Protein AF-A0A7Y5BAD0-F1 (afdb_monomer_lite)

Radius of gyration: 28.98 Å; chains: 1; bounding box: 99×46×85 Å

pLDDT: mean 79.11, std 13.75, range [42.59, 97.44]

Structure (mmCIF, N/CA/C/O backbone):
data_AF-A0A7Y5BAD0-F1
#
_entry.id   AF-A0A7Y5BAD0-F1
#
loop_
_atom_site.group_PDB
_atom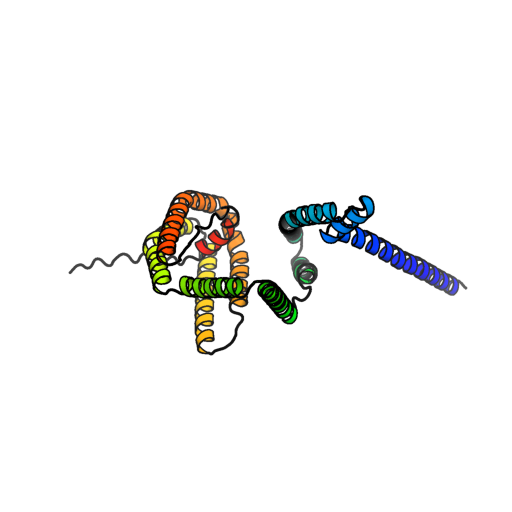_site.id
_atom_site.type_symbol
_atom_site.label_atom_id
_atom_site.label_alt_id
_atom_site.label_comp_id
_atom_site.label_asym_id
_atom_site.label_entity_id
_atom_site.label_seq_id
_atom_site.pdbx_PDB_ins_code
_atom_site.Cartn_x
_atom_site.Cartn_y
_atom_site.Cartn_z
_atom_site.occupancy
_atom_site.B_iso_or_equiv
_atom_site.auth_seq_id
_atom_site.auth_comp_id
_atom_site.auth_asym_id
_atom_site.auth_atom_id
_atom_site.pdbx_PDB_model_num
ATOM 1 N N . MET A 1 1 ? 48.191 16.031 52.000 1.00 58.09 1 MET A N 1
ATOM 2 C CA . MET A 1 1 ? 48.709 15.070 50.994 1.00 58.09 1 MET A CA 1
ATOM 3 C C . MET A 1 1 ? 47.655 14.174 50.324 1.00 58.09 1 MET A C 1
ATOM 5 O O . MET A 1 1 ? 47.926 13.730 49.223 1.00 58.09 1 MET A O 1
ATOM 9 N N . LYS A 1 2 ? 46.463 13.915 50.893 1.00 62.66 2 LYS A N 1
ATOM 10 C CA . LYS A 1 2 ? 45.509 12.925 50.332 1.00 62.66 2 LYS A CA 1
ATOM 11 C C . LYS A 1 2 ? 44.706 13.377 49.092 1.00 62.66 2 LYS A C 1
ATOM 13 O O . LYS A 1 2 ? 44.309 12.533 48.297 1.00 62.66 2 LYS A O 1
ATOM 18 N N . LEU A 1 3 ? 44.491 14.683 48.899 1.00 71.31 3 LEU A N 1
ATOM 19 C CA . LEU A 1 3 ? 43.677 15.205 47.787 1.00 71.31 3 LEU A CA 1
ATOM 20 C C . LEU A 1 3 ? 44.391 15.102 46.426 1.00 71.31 3 LEU A C 1
ATOM 22 O O . LEU A 1 3 ? 43.784 14.705 45.436 1.00 71.31 3 LEU A O 1
ATOM 26 N N . ASN A 1 4 ? 45.699 15.377 46.389 1.00 76.81 4 ASN A N 1
ATOM 27 C CA . ASN A 1 4 ? 46.478 15.357 45.146 1.00 76.81 4 ASN A CA 1
ATOM 28 C C . ASN A 1 4 ? 46.615 13.936 44.576 1.00 76.81 4 ASN A C 1
ATOM 30 O O . ASN A 1 4 ? 46.548 13.750 43.364 1.00 76.81 4 ASN A O 1
ATOM 34 N N . THR A 1 5 ? 46.730 12.922 45.438 1.00 82.81 5 THR A N 1
ATOM 35 C CA . THR A 1 5 ? 46.804 11.515 45.015 1.00 82.81 5 THR A CA 1
ATOM 36 C C . THR A 1 5 ? 45.476 11.020 44.439 1.00 82.81 5 THR A C 1
ATOM 38 O O . THR A 1 5 ? 45.468 10.274 43.464 1.00 82.81 5 THR A O 1
ATOM 41 N N . PHE A 1 6 ? 44.345 11.473 44.990 1.00 82.69 6 PHE A N 1
ATOM 42 C CA . PHE A 1 6 ? 43.014 11.125 44.485 1.00 82.69 6 PHE A CA 1
ATOM 43 C C . PHE A 1 6 ? 42.731 11.752 43.110 1.00 82.69 6 PHE A C 1
ATOM 45 O O . PHE A 1 6 ? 42.224 11.073 42.217 1.00 82.69 6 PHE A O 1
ATOM 52 N N . ILE A 1 7 ? 43.127 13.015 42.903 1.00 85.06 7 ILE A N 1
ATOM 53 C CA . ILE A 1 7 ? 43.005 13.693 41.601 1.00 85.06 7 ILE A CA 1
ATOM 54 C C . ILE A 1 7 ? 43.861 12.990 40.542 1.00 85.06 7 ILE A C 1
ATOM 56 O O . ILE A 1 7 ? 43.380 12.749 39.436 1.00 85.06 7 ILE A O 1
ATOM 60 N N . LEU A 1 8 ? 45.095 12.603 40.883 1.00 85.75 8 LEU A N 1
ATOM 61 C CA . LEU A 1 8 ? 45.968 11.857 39.974 1.00 85.75 8 LEU A CA 1
ATOM 62 C C . LEU A 1 8 ? 45.350 10.504 39.579 1.00 85.75 8 LEU A C 1
ATOM 64 O O . LEU A 1 8 ? 45.371 10.135 38.406 1.00 85.75 8 LEU A O 1
ATOM 68 N N . PHE A 1 9 ? 44.743 9.794 40.535 1.00 84.50 9 PHE A N 1
ATOM 69 C CA . PHE A 1 9 ? 44.077 8.517 40.276 1.00 84.50 9 PHE A CA 1
ATOM 70 C C . PHE A 1 9 ? 42.858 8.677 39.355 1.00 84.50 9 PHE A C 1
ATOM 72 O O . PHE A 1 9 ? 42.701 7.909 38.408 1.00 84.50 9 PHE A O 1
ATOM 79 N N . LEU A 1 10 ? 42.035 9.711 39.566 1.00 82.19 10 LEU A N 1
ATOM 80 C CA . LEU A 1 10 ? 40.914 10.039 38.678 1.00 82.19 10 LEU A CA 1
ATOM 81 C C . LEU A 1 10 ? 41.372 10.416 37.265 1.00 82.19 10 LEU A C 1
ATOM 83 O O . LEU A 1 10 ? 40.715 10.041 36.295 1.00 82.19 10 LEU A O 1
ATOM 87 N N . LEU A 1 11 ? 42.503 11.111 37.134 1.00 84.44 11 LEU A N 1
ATOM 88 C CA . LEU A 1 11 ? 43.080 11.470 35.838 1.00 84.44 11 LEU A CA 1
ATOM 89 C C . LEU A 1 11 ? 43.556 10.231 35.070 1.00 84.44 11 LEU A C 1
ATOM 91 O O . LEU A 1 11 ? 43.217 10.067 33.899 1.00 84.44 11 LEU A O 1
ATOM 95 N N . ILE A 1 12 ? 44.278 9.326 35.735 1.00 82.94 12 ILE A N 1
ATOM 96 C CA . ILE A 1 12 ? 44.744 8.067 35.135 1.00 82.94 12 ILE A CA 1
ATOM 97 C C . ILE A 1 12 ? 43.552 7.177 34.762 1.00 82.94 12 ILE A C 1
ATOM 99 O O . ILE A 1 12 ? 43.514 6.628 33.659 1.00 82.94 12 ILE A O 1
ATOM 103 N N . PHE A 1 13 ? 42.548 7.075 35.636 1.00 81.81 13 PHE A N 1
ATOM 104 C CA . PHE A 1 13 ? 41.348 6.281 35.376 1.00 81.81 13 PHE A CA 1
ATOM 105 C C . PHE A 1 13 ? 40.513 6.865 34.227 1.00 81.81 13 PHE A C 1
ATOM 107 O O . PHE A 1 13 ? 40.091 6.130 33.336 1.00 81.81 13 PHE A O 1
ATOM 114 N N . GLY A 1 14 ? 40.335 8.188 34.190 1.00 78.94 14 GLY A N 1
ATOM 115 C CA . GLY A 1 14 ? 39.634 8.887 33.112 1.00 78.94 14 GLY A CA 1
ATOM 116 C C . GLY A 1 14 ? 40.336 8.749 31.759 1.00 78.94 14 GLY A C 1
ATOM 117 O O . GLY A 1 14 ? 39.678 8.483 30.752 1.00 78.94 14 GLY A O 1
ATOM 118 N N . LEU A 1 15 ? 41.669 8.852 31.729 1.00 81.50 15 LEU A N 1
ATOM 119 C CA . LEU A 1 15 ? 42.460 8.678 30.507 1.00 81.50 15 LEU A CA 1
ATOM 120 C C . LEU A 1 15 ? 42.471 7.219 30.028 1.00 81.50 15 LEU A C 1
ATOM 122 O O . LEU A 1 15 ? 42.262 6.970 28.840 1.00 81.50 15 LEU A O 1
ATOM 126 N N . GLY A 1 16 ? 42.643 6.254 30.936 1.00 73.81 16 GLY A N 1
ATOM 127 C CA . GLY A 1 16 ? 42.625 4.826 30.607 1.00 73.81 16 GLY A CA 1
ATOM 128 C C . GLY A 1 16 ? 41.256 4.349 30.116 1.00 73.81 16 GLY A C 1
ATOM 129 O O . GLY A 1 16 ? 41.157 3.698 29.073 1.00 73.81 16 GLY A O 1
ATOM 130 N N . PHE A 1 17 ? 40.182 4.730 30.813 1.00 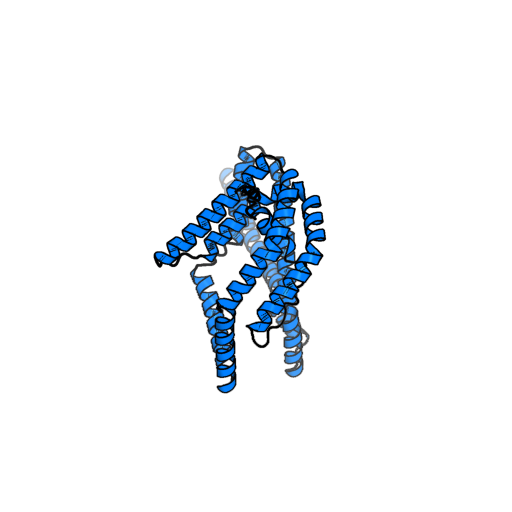78.88 17 PHE A N 1
ATOM 131 C CA . PHE A 1 17 ? 38.815 4.371 30.434 1.00 78.88 17 PHE A CA 1
ATOM 132 C C . PHE A 1 17 ? 38.374 5.082 29.148 1.00 78.88 17 PHE A C 1
ATOM 134 O O . PHE A 1 17 ? 37.816 4.449 28.248 1.00 78.88 17 PHE A O 1
ATOM 141 N N . GLY A 1 18 ? 38.681 6.377 29.013 1.00 69.25 18 GLY A N 1
ATOM 142 C CA . GLY A 1 18 ? 38.375 7.159 27.814 1.00 69.25 18 GLY A CA 1
ATOM 143 C C . GLY A 1 18 ? 39.073 6.616 26.566 1.00 69.25 18 GLY A C 1
ATOM 144 O O . GLY A 1 18 ? 38.429 6.418 25.532 1.00 69.25 18 GLY A O 1
ATOM 145 N N . ALA A 1 19 ? 40.365 6.288 26.664 1.00 73.31 19 ALA A N 1
ATOM 146 C CA . ALA A 1 19 ? 41.101 5.665 25.568 1.00 73.31 19 ALA A CA 1
ATOM 147 C C . ALA A 1 19 ? 40.532 4.277 25.224 1.00 73.31 19 ALA A C 1
ATOM 149 O O . ALA A 1 19 ? 40.244 4.002 24.055 1.00 73.31 19 ALA A O 1
ATOM 150 N N . GLY A 1 20 ? 40.279 3.429 26.227 1.00 69.19 20 GLY A N 1
ATOM 151 C CA . GLY A 1 20 ? 39.677 2.106 26.034 1.00 69.19 20 GLY A CA 1
ATOM 152 C C . GLY A 1 20 ? 38.315 2.157 25.331 1.00 69.19 20 GLY A C 1
ATOM 153 O O . GLY A 1 20 ? 38.054 1.368 24.417 1.00 69.19 20 GLY A O 1
ATOM 154 N N . PHE A 1 21 ? 37.465 3.128 25.675 1.00 74.56 21 PHE A N 1
ATOM 155 C CA . PHE A 1 21 ? 36.152 3.316 25.052 1.00 74.56 21 PHE A CA 1
ATOM 156 C C . PHE A 1 21 ? 36.252 3.769 23.585 1.00 74.56 21 PHE A C 1
ATOM 158 O O . PHE A 1 21 ? 35.543 3.258 22.716 1.00 74.56 21 PHE A O 1
ATOM 165 N N . ILE A 1 22 ? 37.181 4.676 23.265 1.00 71.44 22 ILE A N 1
ATOM 166 C CA . ILE A 1 22 ? 37.381 5.151 21.886 1.00 71.44 22 ILE A CA 1
ATOM 167 C C . ILE A 1 22 ? 37.928 4.030 20.990 1.00 71.44 22 ILE A C 1
ATOM 169 O O . ILE A 1 22 ? 37.449 3.842 19.864 1.00 71.44 22 ILE A O 1
ATOM 173 N N . PHE A 1 23 ? 38.905 3.257 21.472 1.00 72.88 23 PHE A N 1
ATOM 174 C CA . PHE A 1 23 ? 39.490 2.156 20.701 1.00 72.88 23 PHE A CA 1
ATOM 175 C C . PHE A 1 23 ? 38.509 0.991 20.513 1.00 72.88 23 PHE A C 1
ATOM 177 O O . PHE A 1 23 ? 38.343 0.509 19.386 1.00 72.88 23 PHE A O 1
ATOM 184 N N . SER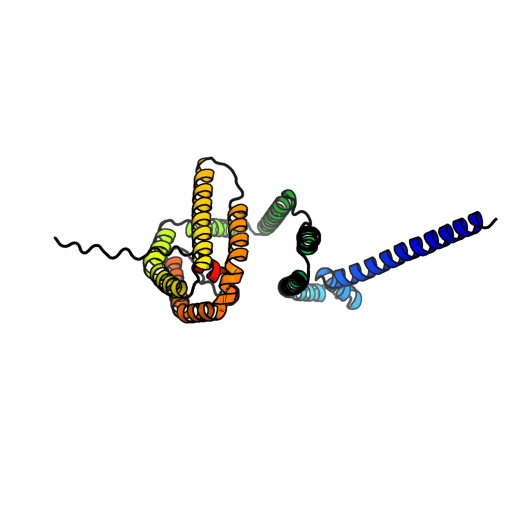 A 1 24 ? 37.794 0.585 21.567 1.00 74.31 24 SER A N 1
ATOM 185 C CA . SER A 1 24 ? 36.762 -0.459 21.478 1.00 74.31 24 SER A CA 1
ATOM 186 C C . SER A 1 24 ? 35.588 -0.038 20.587 1.00 74.31 24 SER A C 1
ATOM 188 O O . SER A 1 24 ? 35.139 -0.825 19.747 1.00 74.31 24 SER A O 1
ATOM 190 N N . GLY A 1 25 ? 35.152 1.223 20.667 1.00 73.56 25 GLY A N 1
ATOM 191 C CA . GLY A 1 25 ? 34.123 1.784 19.793 1.00 73.56 25 GLY A CA 1
ATOM 192 C C . GLY A 1 25 ? 34.533 1.769 18.318 1.00 73.56 25 GLY A C 1
ATOM 193 O O . GLY A 1 25 ? 33.757 1.348 17.456 1.00 73.56 25 GLY A O 1
ATOM 194 N N . ARG A 1 26 ? 35.780 2.146 18.002 1.00 77.94 26 ARG A N 1
ATOM 195 C CA . ARG A 1 26 ? 36.314 2.095 16.628 1.00 77.94 26 ARG A CA 1
ATOM 196 C C . ARG A 1 26 ? 36.407 0.670 16.083 1.00 77.94 26 ARG A C 1
ATOM 198 O O . ARG A 1 26 ? 36.015 0.444 14.938 1.00 77.94 26 ARG A O 1
ATOM 205 N N . LEU A 1 27 ? 36.884 -0.288 16.878 1.00 78.00 27 LEU A N 1
ATOM 206 C CA . LEU A 1 27 ? 36.955 -1.702 16.483 1.00 78.00 27 LEU A CA 1
ATOM 207 C C . LEU A 1 27 ? 35.564 -2.291 16.230 1.00 78.00 27 LEU A C 1
ATOM 209 O O . LEU A 1 27 ? 35.346 -2.958 15.217 1.00 78.00 27 LEU A O 1
ATOM 213 N N . THR A 1 28 ? 34.608 -1.987 17.106 1.00 76.50 28 THR A N 1
ATOM 214 C CA . THR A 1 28 ? 33.219 -2.444 16.981 1.00 76.50 28 THR A CA 1
ATOM 215 C C . THR A 1 28 ? 32.557 -1.854 15.738 1.00 76.50 28 THR A C 1
ATOM 217 O O . THR A 1 28 ? 31.957 -2.584 14.952 1.00 76.50 28 THR A O 1
ATOM 220 N N . ASN A 1 29 ? 32.749 -0.557 15.482 1.00 75.94 29 ASN A N 1
ATOM 221 C CA . ASN A 1 29 ? 32.242 0.093 14.274 1.00 75.94 29 ASN A CA 1
ATOM 222 C C . ASN A 1 29 ? 32.841 -0.499 12.995 1.00 75.94 29 ASN A C 1
ATOM 224 O O . ASN A 1 29 ? 32.099 -0.714 12.039 1.00 75.94 29 ASN A O 1
ATOM 228 N N . LYS A 1 30 ? 34.145 -0.809 12.975 1.00 80.38 30 LYS A N 1
ATOM 229 C CA . LYS A 1 30 ? 34.779 -1.476 11.826 1.00 80.38 30 LYS A CA 1
ATOM 230 C C . LYS A 1 30 ? 34.181 -2.862 11.581 1.00 80.38 30 LYS A C 1
ATOM 232 O O . LYS A 1 30 ? 33.755 -3.128 10.462 1.00 80.38 30 LYS A O 1
ATOM 237 N N . LYS A 1 31 ? 34.060 -3.699 12.621 1.00 80.19 31 LYS A N 1
ATOM 238 C CA . LYS A 1 31 ? 33.448 -5.037 12.511 1.00 80.19 31 LYS A CA 1
ATOM 239 C C . LYS A 1 31 ? 31.997 -4.962 12.027 1.00 80.19 31 LYS A C 1
ATOM 241 O O . LYS A 1 31 ? 31.608 -5.693 11.123 1.00 80.19 31 LYS A O 1
ATOM 246 N N . ILE A 1 32 ? 31.199 -4.041 12.571 1.00 73.75 32 ILE A N 1
ATOM 247 C CA . ILE A 1 32 ? 29.802 -3.847 12.152 1.00 73.75 32 ILE A CA 1
ATOM 248 C C . ILE A 1 32 ? 29.721 -3.336 10.711 1.00 73.75 32 ILE A C 1
ATOM 250 O O . ILE A 1 32 ? 28.866 -3.792 9.953 1.00 73.75 32 ILE A O 1
ATOM 254 N N . ALA A 1 33 ? 30.573 -2.387 10.320 1.00 80.00 33 ALA A N 1
ATOM 255 C CA . ALA A 1 33 ? 30.606 -1.867 8.956 1.00 80.00 33 ALA A CA 1
ATOM 256 C C . ALA A 1 33 ? 30.991 -2.959 7.953 1.00 80.00 33 ALA A C 1
ATOM 258 O O . ALA A 1 33 ? 30.394 -3.041 6.883 1.00 80.00 33 ALA A O 1
ATOM 259 N N . GLU A 1 34 ? 31.930 -3.827 8.322 1.00 82.88 34 GLU A N 1
ATOM 260 C CA . GLU A 1 34 ? 32.336 -4.968 7.512 1.00 82.88 34 GLU A CA 1
ATOM 261 C C . GLU A 1 34 ? 31.196 -5.979 7.350 1.00 82.88 34 GLU A C 1
ATOM 263 O O . GLU A 1 34 ? 30.840 -6.313 6.222 1.00 82.88 34 GLU A O 1
ATOM 268 N N . VAL A 1 35 ? 30.541 -6.382 8.444 1.00 78.69 35 VAL A N 1
ATOM 269 C CA . VAL A 1 35 ? 29.366 -7.270 8.391 1.00 78.69 35 VAL A CA 1
ATOM 270 C C . VAL A 1 35 ? 28.246 -6.653 7.549 1.00 78.69 35 VAL A C 1
ATOM 272 O O . VAL A 1 35 ? 27.674 -7.322 6.690 1.00 78.69 35 VAL A O 1
ATOM 275 N N . LYS A 1 36 ? 27.962 -5.355 7.726 1.00 78.69 36 LYS A N 1
ATOM 276 C CA . LYS A 1 36 ? 26.968 -4.639 6.912 1.00 78.69 36 LYS A CA 1
ATOM 277 C C . LYS A 1 36 ? 27.345 -4.615 5.438 1.00 78.69 36 LYS A C 1
ATOM 279 O O . LYS A 1 36 ? 26.467 -4.785 4.602 1.00 78.69 36 LYS A O 1
ATOM 284 N N . ARG A 1 37 ? 28.626 -4.414 5.112 1.00 83.31 37 ARG A N 1
ATOM 285 C CA . ARG A 1 37 ? 29.110 -4.436 3.728 1.00 83.31 37 ARG A CA 1
ATOM 286 C C . ARG A 1 37 ? 28.865 -5.809 3.107 1.00 83.31 37 ARG A C 1
A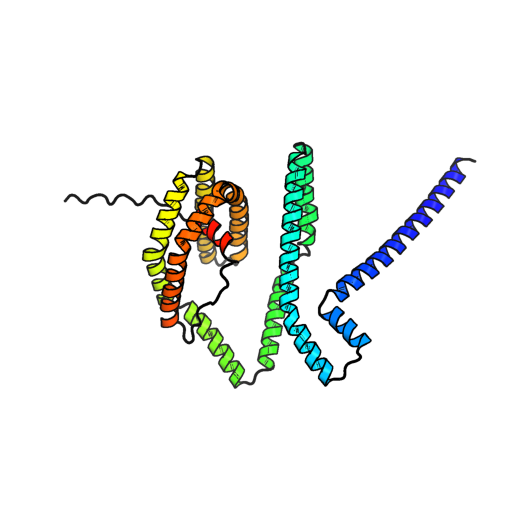TOM 288 O O . ARG A 1 37 ? 28.263 -5.852 2.039 1.00 83.31 37 ARG A O 1
ATOM 295 N N . ARG A 1 38 ? 29.228 -6.903 3.787 1.00 82.44 38 ARG A N 1
ATOM 296 C CA . ARG A 1 38 ? 29.018 -8.287 3.308 1.00 82.44 38 ARG A CA 1
ATOM 297 C C . ARG A 1 38 ? 27.543 -8.631 3.075 1.00 82.44 38 ARG A C 1
ATOM 299 O O . ARG A 1 38 ? 27.221 -9.392 2.175 1.00 82.44 38 ARG A O 1
ATOM 306 N N . GLN A 1 39 ? 26.636 -8.014 3.832 1.00 77.88 39 GLN A N 1
ATOM 307 C CA . GLN A 1 39 ? 25.186 -8.165 3.646 1.00 77.88 39 GLN A CA 1
ATOM 308 C C . GLN A 1 39 ? 24.622 -7.391 2.441 1.00 77.88 39 GLN A C 1
ATOM 310 O O . GLN A 1 39 ? 23.447 -7.549 2.105 1.00 77.88 39 GLN A O 1
ATOM 315 N N . THR A 1 40 ? 25.417 -6.541 1.783 1.00 83.56 40 THR A N 1
ATOM 316 C CA . THR A 1 40 ? 25.006 -5.880 0.536 1.00 83.56 40 THR A CA 1
ATOM 317 C C . THR A 1 40 ? 25.391 -6.720 -0.683 1.00 83.56 40 THR A C 1
ATOM 319 O O . THR A 1 40 ? 26.441 -7.361 -0.660 1.00 83.56 40 THR A O 1
ATOM 322 N N . PRO A 1 41 ? 24.629 -6.658 -1.793 1.00 82.94 41 PRO A N 1
ATOM 323 C CA . PRO A 1 41 ? 24.992 -7.357 -3.028 1.00 82.94 41 PRO A CA 1
ATOM 324 C C . PRO A 1 41 ? 26.398 -7.010 -3.535 1.00 82.94 41 PRO A C 1
ATOM 326 O O . PRO A 1 41 ? 27.108 -7.879 -4.027 1.00 82.94 41 PRO A O 1
ATOM 329 N N . ALA A 1 42 ? 26.820 -5.750 -3.373 1.00 85.50 42 ALA A N 1
ATOM 330 C CA . ALA A 1 42 ? 28.154 -5.300 -3.757 1.00 85.50 42 ALA A CA 1
ATOM 331 C C . ALA A 1 42 ? 29.249 -5.897 -2.861 1.00 85.50 42 ALA A C 1
ATOM 333 O O . ALA A 1 42 ? 30.243 -6.395 -3.369 1.00 85.50 42 ALA A O 1
ATOM 334 N N . GLY A 1 43 ? 29.064 -5.904 -1.537 1.00 86.62 43 GLY A N 1
ATOM 335 C CA . GLY A 1 43 ? 30.059 -6.498 -0.642 1.00 86.62 43 GLY A CA 1
ATOM 336 C C . GLY A 1 43 ? 30.145 -8.017 -0.759 1.00 86.62 43 GLY A C 1
ATOM 337 O O . GLY A 1 43 ? 31.244 -8.553 -0.700 1.00 86.62 43 GLY A O 1
ATOM 338 N N . PHE A 1 44 ? 29.019 -8.694 -0.994 1.00 88.44 44 PHE A N 1
ATOM 339 C CA . PHE A 1 44 ? 29.001 -10.121 -1.314 1.00 88.44 44 PHE A CA 1
ATOM 340 C C . PHE A 1 44 ? 29.759 -10.419 -2.615 1.00 88.44 44 PHE A C 1
ATOM 342 O O . PHE A 1 44 ? 30.598 -11.316 -2.649 1.00 88.44 44 PHE A O 1
ATOM 349 N N . LYS A 1 45 ? 29.521 -9.621 -3.667 1.00 91.38 45 LYS A N 1
ATOM 350 C CA . LYS A 1 45 ? 30.262 -9.698 -4.934 1.00 91.38 45 LYS A CA 1
ATOM 351 C C . LYS A 1 45 ? 31.766 -9.525 -4.719 1.00 91.38 45 LYS A C 1
ATOM 353 O O . LYS A 1 45 ? 32.540 -10.357 -5.181 1.00 91.38 45 LYS A O 1
ATOM 358 N N . ASP A 1 46 ? 32.167 -8.468 -4.011 1.00 91.88 46 ASP A N 1
ATOM 359 C CA . ASP A 1 46 ? 33.574 -8.173 -3.720 1.00 91.88 46 ASP A CA 1
ATOM 360 C C . ASP A 1 46 ? 34.248 -9.337 -2.979 1.00 91.88 46 ASP A C 1
ATOM 362 O O . ASP A 1 46 ? 35.381 -9.705 -3.289 1.00 91.88 46 ASP A O 1
ATOM 366 N N . GLU A 1 47 ? 33.551 -9.923 -2.001 1.00 91.19 47 GLU A N 1
ATOM 367 C CA . GLU A 1 47 ? 34.054 -11.042 -1.205 1.00 91.19 47 GLU A CA 1
ATOM 368 C C . GLU A 1 47 ? 34.224 -12.293 -2.067 1.00 91.19 47 GLU A C 1
ATOM 370 O O . GLU A 1 47 ? 35.312 -12.864 -2.085 1.00 91.19 47 GLU A O 1
ATOM 375 N N . ILE A 1 48 ? 33.217 -12.661 -2.865 1.00 91.56 48 ILE A N 1
ATOM 376 C CA . ILE A 1 48 ? 33.330 -13.771 -3.819 1.00 91.56 48 ILE A CA 1
ATOM 377 C C . ILE A 1 48 ? 34.518 -13.540 -4.754 1.00 91.56 48 ILE A C 1
ATOM 379 O O . ILE A 1 48 ? 35.405 -14.387 -4.839 1.00 91.56 48 ILE A O 1
ATOM 383 N N . TYR A 1 49 ? 34.594 -12.379 -5.409 1.00 93.25 49 TYR A N 1
ATOM 384 C CA . TYR A 1 49 ? 35.633 -12.102 -6.405 1.00 93.25 49 TYR A CA 1
ATOM 385 C C . TYR A 1 49 ? 37.039 -12.155 -5.809 1.00 93.25 49 TYR A C 1
ATOM 387 O O . TYR A 1 49 ? 37.968 -12.617 -6.473 1.00 93.25 49 TYR A O 1
ATOM 395 N N . LYS A 1 50 ? 37.191 -11.749 -4.544 1.00 94.19 50 LYS A N 1
ATOM 396 C CA . LYS A 1 50 ? 38.453 -11.855 -3.810 1.00 94.19 50 LYS A CA 1
ATOM 397 C C . LYS A 1 50 ? 38.927 -13.306 -3.659 1.00 94.19 50 LYS A C 1
ATOM 399 O O . LYS A 1 50 ? 40.129 -13.546 -3.757 1.00 94.19 50 LYS A O 1
ATOM 404 N N . TYR A 1 51 ? 38.019 -14.250 -3.406 1.00 94.12 51 TYR A N 1
ATOM 405 C CA . TYR A 1 51 ? 38.371 -15.649 -3.142 1.00 94.12 51 TYR A CA 1
ATOM 406 C C . TYR A 1 51 ? 38.487 -16.489 -4.411 1.00 94.12 51 TYR A C 1
ATOM 408 O O . TYR A 1 51 ? 39.482 -17.187 -4.580 1.00 94.12 51 TYR A O 1
ATOM 416 N N . ILE A 1 52 ? 37.498 -16.413 -5.305 1.00 90.56 52 ILE A N 1
ATOM 417 C CA . ILE A 1 52 ? 37.449 -17.288 -6.487 1.00 90.56 52 ILE A CA 1
ATOM 418 C C . ILE A 1 52 ? 38.226 -16.740 -7.687 1.00 90.56 52 ILE A C 1
ATOM 420 O O . ILE A 1 52 ? 38.485 -17.497 -8.613 1.00 90.56 52 ILE A O 1
ATOM 424 N N . LYS A 1 53 ? 38.609 -15.451 -7.671 1.00 94.94 53 LYS A N 1
ATOM 425 C CA . LYS A 1 53 ? 39.368 -14.775 -8.742 1.00 94.94 53 LYS A CA 1
ATOM 426 C C . LYS A 1 53 ? 38.857 -15.140 -10.152 1.00 94.94 53 LYS A C 1
ATOM 428 O O . LYS A 1 53 ? 39.615 -15.684 -10.951 1.00 94.94 53 LYS A O 1
ATOM 433 N N . PRO A 1 54 ? 37.575 -14.865 -10.449 1.00 88.62 54 PRO A N 1
ATOM 434 C CA . PRO A 1 54 ? 36.932 -15.386 -11.645 1.00 88.62 54 PRO A CA 1
ATOM 435 C C . PRO A 1 54 ? 37.486 -14.718 -12.906 1.00 88.62 54 PRO A C 1
ATOM 437 O O . PRO A 1 54 ? 37.834 -13.532 -12.883 1.00 88.62 54 PRO A O 1
ATOM 440 N N . ASP A 1 55 ? 37.517 -15.456 -14.013 1.00 95.75 55 ASP A N 1
ATOM 441 C CA . ASP A 1 55 ? 37.781 -14.887 -15.338 1.00 95.75 55 ASP A CA 1
ATOM 442 C C . ASP A 1 55 ? 36.602 -14.020 -15.830 1.00 95.75 55 ASP A C 1
ATOM 444 O O . ASP A 1 55 ? 35.562 -13.895 -15.175 1.00 95.75 55 ASP A O 1
ATOM 448 N N . ASP A 1 56 ? 36.744 -13.370 -16.985 1.00 94.25 56 ASP A N 1
ATOM 449 C CA . ASP A 1 56 ? 35.739 -12.413 -17.458 1.00 94.25 56 ASP A CA 1
ATOM 450 C C . ASP A 1 56 ? 34.409 -13.057 -17.878 1.00 94.25 56 ASP A C 1
ATOM 452 O O . ASP A 1 56 ? 33.356 -12.419 -17.761 1.00 94.25 56 ASP A O 1
ATOM 456 N N . ALA A 1 57 ? 34.420 -14.317 -18.317 1.00 89.88 57 ALA A N 1
ATOM 457 C CA . ALA A 1 57 ? 33.195 -15.043 -18.637 1.00 89.88 57 ALA A CA 1
ATOM 458 C C . ALA A 1 57 ? 32.442 -15.413 -17.350 1.00 89.88 57 ALA A C 1
ATOM 460 O O . ALA A 1 57 ? 31.239 -15.158 -17.228 1.00 89.88 57 ALA A O 1
ATOM 461 N N . GLN A 1 58 ? 33.166 -15.918 -16.350 1.00 85.81 58 GLN A N 1
ATOM 462 C CA . GLN A 1 58 ? 32.634 -16.232 -15.026 1.00 85.81 58 GLN A CA 1
ATOM 463 C C . GLN A 1 58 ? 32.101 -14.985 -14.313 1.00 85.81 58 GLN A C 1
ATOM 465 O O . GLN A 1 58 ? 31.016 -15.038 -13.733 1.00 85.81 58 GLN A O 1
ATOM 470 N N . LYS A 1 59 ? 32.796 -13.839 -14.399 1.00 91.81 59 LYS A N 1
ATOM 471 C CA . LYS A 1 59 ? 32.307 -12.556 -13.857 1.00 91.81 59 LYS A CA 1
ATOM 472 C C . LYS A 1 59 ? 30.954 -12.171 -14.445 1.00 91.81 59 LYS A C 1
ATOM 474 O O . LYS A 1 59 ? 30.053 -11.816 -13.693 1.00 91.81 59 LYS A O 1
ATOM 479 N N . LYS A 1 60 ? 30.786 -12.255 -15.771 1.00 84.62 60 LYS A N 1
ATOM 480 C CA . LYS A 1 60 ? 29.507 -11.927 -16.428 1.00 84.62 60 LYS A CA 1
ATOM 481 C C . LYS A 1 60 ? 28.374 -12.825 -15.935 1.00 84.62 60 LYS A C 1
ATOM 483 O O . LYS A 1 60 ? 27.286 -12.329 -15.647 1.00 84.62 60 LYS A O 1
ATOM 488 N N . TYR A 1 61 ? 28.636 -14.125 -15.803 1.00 89.50 61 TYR A N 1
ATOM 489 C CA . TYR A 1 61 ? 27.653 -15.073 -15.286 1.00 89.50 61 TYR A CA 1
ATOM 490 C C . TYR A 1 61 ? 27.291 -14.786 -13.820 1.00 89.50 61 TYR A C 1
ATOM 492 O O . TYR A 1 61 ? 26.114 -14.640 -13.489 1.00 89.50 61 TYR A O 1
ATOM 500 N N . LEU A 1 62 ? 28.292 -14.627 -12.948 1.00 80.88 62 LEU A N 1
ATOM 501 C CA . LEU A 1 62 ? 28.094 -14.312 -11.530 1.00 80.88 62 LEU A CA 1
ATOM 502 C C . LEU A 1 62 ? 27.362 -12.984 -11.333 1.00 80.88 62 LEU A C 1
ATOM 504 O O . LEU A 1 62 ? 26.475 -12.901 -10.487 1.00 80.88 62 LEU A O 1
ATOM 508 N N . ASP A 1 63 ? 27.673 -11.967 -12.137 1.00 87.62 63 ASP A N 1
ATOM 509 C CA . ASP A 1 63 ? 26.985 -10.678 -12.096 1.00 87.62 63 ASP A CA 1
ATOM 510 C C . ASP A 1 63 ? 25.506 -10.797 -12.466 1.00 87.62 63 ASP A C 1
ATOM 512 O O . ASP A 1 63 ? 24.664 -10.180 -11.809 1.00 87.62 63 ASP A O 1
ATOM 516 N N . SER A 1 64 ? 25.175 -11.628 -13.458 1.00 84.88 64 SER A N 1
ATOM 517 C CA . SER A 1 64 ? 23.784 -11.929 -13.807 1.00 84.88 64 SER A CA 1
ATOM 518 C C . SER A 1 64 ? 23.057 -12.627 -12.656 1.00 84.88 64 SER A C 1
ATOM 520 O O . SER A 1 64 ? 21.968 -12.204 -12.269 1.00 84.88 64 SER A O 1
ATOM 522 N N . VAL A 1 65 ? 23.678 -13.648 -12.053 1.00 86.38 65 VAL A N 1
ATOM 523 C CA . VAL A 1 65 ? 23.097 -14.366 -10.907 1.00 86.38 65 VAL A CA 1
ATOM 524 C C . VAL A 1 65 ? 22.877 -13.410 -9.735 1.00 86.38 65 VAL A C 1
ATOM 526 O O . VAL A 1 65 ? 21.788 -13.367 -9.170 1.00 86.38 65 VAL A O 1
ATOM 529 N N . ILE A 1 66 ? 23.868 -12.591 -9.378 1.00 84.38 66 ILE A N 1
ATOM 530 C CA . ILE A 1 66 ? 23.742 -11.625 -8.278 1.00 84.38 66 ILE A CA 1
ATOM 531 C C . ILE A 1 66 ? 22.613 -10.628 -8.570 1.00 84.38 66 ILE A C 1
ATOM 533 O O . ILE A 1 66 ? 21.803 -10.359 -7.677 1.00 84.38 66 ILE A O 1
ATOM 537 N N . ALA A 1 67 ? 22.510 -10.122 -9.804 1.00 84.38 67 ALA A N 1
ATOM 538 C CA . ALA A 1 67 ? 21.468 -9.181 -10.209 1.00 84.38 67 ALA A CA 1
ATOM 539 C C . ALA A 1 67 ? 20.046 -9.733 -10.003 1.00 84.38 67 ALA A C 1
ATOM 541 O O . ALA A 1 67 ? 19.183 -9.005 -9.500 1.00 84.38 67 ALA A O 1
ATOM 542 N N . ASP A 1 68 ? 19.819 -11.019 -10.281 1.00 82.31 68 ASP A N 1
ATOM 543 C CA . ASP A 1 68 ? 18.523 -11.686 -10.082 1.00 82.31 68 ASP A CA 1
ATOM 544 C C . ASP A 1 68 ? 18.110 -11.788 -8.605 1.00 82.31 68 ASP A C 1
ATOM 546 O O . ASP A 1 68 ? 16.917 -11.819 -8.269 1.00 82.31 68 ASP A O 1
ATOM 550 N N . TYR A 1 69 ? 19.082 -11.816 -7.689 1.00 85.81 69 TYR A N 1
ATOM 551 C CA . TYR A 1 69 ? 18.830 -11.897 -6.249 1.00 85.81 69 TYR A CA 1
ATOM 552 C C . TYR A 1 69 ? 18.699 -10.533 -5.564 1.00 85.81 69 TYR A C 1
ATOM 554 O O . TYR A 1 69 ? 18.057 -10.458 -4.514 1.00 85.81 69 TYR A O 1
ATOM 562 N N . ILE A 1 70 ? 19.190 -9.439 -6.161 1.00 78.69 70 ILE A N 1
ATOM 563 C CA . ILE A 1 70 ? 19.010 -8.071 -5.635 1.00 78.69 70 ILE A CA 1
ATOM 564 C C . ILE A 1 70 ? 17.546 -7.767 -5.252 1.00 78.69 70 ILE A C 1
ATOM 566 O O . ILE A 1 70 ? 17.310 -7.341 -4.114 1.00 78.69 70 ILE A O 1
ATOM 570 N N . PRO A 1 71 ? 16.533 -7.973 -6.123 1.00 74.50 71 PRO A N 1
ATOM 571 C CA . PRO A 1 71 ? 15.146 -7.686 -5.759 1.00 74.50 71 PRO A CA 1
ATOM 572 C C . PRO A 1 71 ? 14.613 -8.609 -4.652 1.00 74.50 71 PRO A C 1
ATOM 574 O O . PRO A 1 71 ? 13.787 -8.169 -3.848 1.00 74.50 71 PRO A O 1
ATOM 577 N N . LYS A 1 72 ? 15.090 -9.860 -4.567 1.00 84.00 72 LYS A N 1
ATOM 578 C CA . LYS A 1 72 ? 14.695 -10.818 -3.519 1.00 84.00 72 LYS A CA 1
ATOM 579 C C . LYS A 1 72 ? 15.227 -10.384 -2.152 1.00 84.00 72 LYS A C 1
ATOM 581 O O . LYS A 1 72 ? 14.443 -10.285 -1.213 1.00 84.00 72 LYS A O 1
ATOM 586 N N . ILE A 1 73 ? 16.508 -10.018 -2.079 1.00 76.94 73 ILE A N 1
ATOM 587 C CA . ILE A 1 73 ? 17.157 -9.492 -0.866 1.00 76.94 73 ILE A CA 1
ATOM 588 C C . ILE A 1 73 ? 16.474 -8.201 -0.411 1.00 76.94 73 ILE A C 1
ATOM 590 O O . ILE A 1 73 ? 16.193 -8.020 0.772 1.00 76.94 73 ILE A O 1
ATOM 594 N N . LYS A 1 74 ? 16.155 -7.296 -1.348 1.00 76.25 74 LYS A N 1
ATOM 595 C CA . LYS A 1 74 ? 15.427 -6.066 -1.019 1.00 76.25 74 LYS A CA 1
ATOM 596 C C . LYS A 1 74 ? 14.073 -6.375 -0.375 1.00 76.25 74 LYS A C 1
ATOM 598 O O . LYS A 1 74 ? 13.754 -5.806 0.663 1.00 76.25 74 LYS A O 1
ATOM 603 N N . LYS A 1 75 ? 13.307 -7.296 -0.962 1.00 76.69 75 LYS A N 1
ATOM 604 C CA . LYS A 1 75 ? 12.004 -7.711 -0.435 1.00 76.69 75 LYS A CA 1
ATOM 605 C C . LYS A 1 75 ? 12.121 -8.389 0.933 1.00 76.69 75 LYS A C 1
ATOM 607 O O . LYS A 1 75 ? 11.300 -8.131 1.805 1.00 76.69 75 LYS A O 1
ATOM 612 N N . GLU A 1 76 ? 13.120 -9.242 1.131 1.00 78.44 76 GLU A N 1
ATOM 613 C CA . GLU A 1 76 ? 13.378 -9.873 2.429 1.00 78.44 76 GLU A CA 1
ATOM 614 C C . GLU A 1 76 ? 13.711 -8.827 3.502 1.00 78.44 76 GLU A C 1
ATOM 616 O O . GLU A 1 76 ? 13.177 -8.880 4.607 1.00 78.44 76 GLU A O 1
ATOM 621 N N . ASN A 1 77 ? 14.528 -7.828 3.161 1.00 76.06 77 ASN A N 1
ATOM 622 C CA . ASN A 1 77 ? 14.844 -6.721 4.058 1.00 76.06 77 ASN A CA 1
ATOM 623 C C . ASN A 1 77 ? 13.608 -5.882 4.407 1.00 76.06 77 ASN A C 1
ATOM 625 O O . ASN A 1 77 ? 13.451 -5.517 5.568 1.00 76.06 77 ASN A O 1
ATOM 629 N N . GLU A 1 78 ? 12.723 -5.607 3.443 1.00 76.00 78 GLU A N 1
ATOM 630 C CA . GLU A 1 78 ? 11.437 -4.936 3.696 1.00 76.00 78 GLU A CA 1
ATOM 631 C C . GLU A 1 78 ? 10.587 -5.736 4.700 1.00 76.00 78 GLU A C 1
ATOM 633 O O . GLU A 1 78 ? 10.143 -5.185 5.704 1.00 76.00 78 GLU A O 1
ATOM 638 N N . ILE A 1 79 ? 10.447 -7.053 4.497 1.00 74.75 79 ILE A N 1
ATOM 639 C CA . ILE A 1 79 ? 9.711 -7.944 5.414 1.00 74.75 79 ILE A CA 1
ATOM 640 C C . ILE A 1 79 ? 10.347 -7.940 6.808 1.00 74.75 79 ILE A C 1
ATOM 642 O O . ILE A 1 79 ? 9.655 -7.827 7.818 1.00 74.75 79 ILE A O 1
ATOM 646 N N . ARG A 1 80 ? 11.678 -8.033 6.881 1.00 75.94 80 ARG A N 1
ATOM 647 C CA . ARG A 1 80 ? 12.424 -8.019 8.144 1.00 75.94 80 ARG A CA 1
ATOM 648 C C . ARG A 1 80 ? 12.230 -6.701 8.895 1.00 75.94 80 ARG A C 1
ATOM 650 O O . ARG A 1 80 ? 12.073 -6.717 10.113 1.00 75.94 80 ARG A O 1
ATOM 657 N N . GLN A 1 81 ? 12.229 -5.572 8.187 1.00 74.75 81 GLN A N 1
ATOM 658 C CA . GLN A 1 81 ? 11.979 -4.253 8.769 1.00 74.75 81 GLN A CA 1
ATOM 659 C C . GLN A 1 81 ? 10.548 -4.122 9.294 1.00 74.75 81 GLN A C 1
ATOM 661 O O . GLN A 1 81 ? 10.367 -3.652 10.418 1.00 74.75 81 GLN A O 1
ATOM 666 N N . GLU A 1 82 ? 9.550 -4.565 8.524 1.00 71.50 82 GLU A N 1
ATOM 667 C CA . GLU A 1 82 ? 8.147 -4.588 8.953 1.00 71.50 82 GLU A CA 1
ATOM 668 C C . GLU A 1 82 ? 7.966 -5.461 10.200 1.00 71.50 82 GLU A C 1
ATOM 670 O O . GLU A 1 82 ? 7.413 -5.000 11.197 1.00 71.50 82 GLU A O 1
ATOM 675 N N . TYR A 1 83 ? 8.524 -6.673 10.202 1.00 76.38 83 TYR A N 1
ATOM 676 C CA . TYR A 1 83 ? 8.462 -7.578 11.349 1.00 76.38 83 TYR A CA 1
ATOM 677 C C . TYR A 1 83 ? 9.124 -6.984 12.601 1.00 76.38 83 TYR A C 1
ATOM 679 O O . TYR A 1 83 ? 8.532 -6.963 13.680 1.00 76.38 83 TYR A O 1
ATOM 687 N N . GLN A 1 84 ? 10.329 -6.418 12.467 1.00 76.50 84 GLN A N 1
ATOM 688 C CA . GLN A 1 84 ? 10.999 -5.739 13.580 1.00 76.50 84 GLN A CA 1
ATOM 689 C C . GLN A 1 84 ? 10.213 -4.524 14.082 1.00 76.50 84 GLN A C 1
ATOM 691 O O . GLN A 1 84 ? 10.236 -4.237 15.279 1.00 76.50 84 GLN A O 1
ATOM 696 N N . LYS A 1 85 ? 9.536 -3.794 13.189 1.00 81.00 85 LYS A N 1
ATOM 697 C CA . LYS A 1 85 ? 8.653 -2.691 13.573 1.00 81.00 85 LYS A CA 1
ATOM 698 C C . LYS A 1 85 ? 7.474 -3.206 14.396 1.00 81.00 85 LYS A C 1
ATOM 700 O O . LYS A 1 85 ? 7.259 -2.683 15.481 1.00 81.00 85 LYS A O 1
ATOM 705 N N . MET A 1 86 ? 6.791 -4.257 13.940 1.00 73.75 86 MET A N 1
ATOM 706 C CA . MET A 1 86 ? 5.674 -4.869 14.671 1.00 73.75 86 MET A CA 1
ATOM 707 C C . MET A 1 86 ? 6.089 -5.371 16.057 1.00 73.75 86 MET A C 1
ATOM 709 O O . MET A 1 86 ? 5.389 -5.112 17.035 1.00 73.75 86 MET A O 1
ATOM 713 N N . LEU A 1 87 ? 7.247 -6.034 16.163 1.00 74.31 87 LEU A N 1
ATOM 714 C CA . LEU A 1 87 ? 7.794 -6.465 17.453 1.00 74.31 87 LEU A CA 1
ATOM 715 C C . LEU A 1 87 ? 8.053 -5.277 18.380 1.00 74.31 87 LEU A C 1
ATOM 717 O O . LEU A 1 87 ? 7.654 -5.309 19.541 1.00 74.31 87 LEU A O 1
ATOM 721 N N . ARG A 1 88 ? 8.680 -4.206 17.873 1.00 83.06 88 ARG A N 1
ATOM 722 C CA . ARG A 1 88 ? 8.881 -2.983 18.660 1.00 83.06 88 ARG A CA 1
ATOM 723 C C . ARG A 1 88 ? 7.553 -2.394 19.104 1.00 83.06 88 ARG A C 1
ATOM 725 O O . ARG A 1 88 ? 7.390 -2.166 20.292 1.00 83.06 88 ARG A O 1
ATOM 732 N N . ASP A 1 89 ? 6.607 -2.182 18.197 1.00 81.00 89 ASP A N 1
ATOM 733 C CA . ASP A 1 89 ? 5.306 -1.598 18.537 1.00 81.00 89 ASP A CA 1
ATOM 734 C C . ASP A 1 89 ? 4.559 -2.427 19.592 1.00 81.00 89 ASP A C 1
ATOM 736 O O . ASP A 1 89 ? 4.000 -1.857 20.528 1.00 81.00 89 ASP A O 1
ATOM 740 N N . SER A 1 90 ? 4.646 -3.757 19.509 1.00 76.62 90 SER A N 1
ATOM 741 C CA . SER A 1 90 ? 4.082 -4.669 20.512 1.00 76.62 90 SER A CA 1
ATOM 742 C C . SER A 1 90 ? 4.760 -4.514 21.876 1.00 76.62 90 SER A C 1
ATOM 744 O O . SER A 1 90 ? 4.076 -4.384 22.889 1.00 76.62 90 SER A O 1
ATOM 746 N N . MET A 1 91 ? 6.097 -4.447 21.915 1.00 79.75 91 MET A N 1
ATOM 747 C CA . MET A 1 91 ? 6.840 -4.173 23.154 1.00 79.75 91 MET A CA 1
ATOM 748 C C . MET A 1 91 ? 6.475 -2.803 23.742 1.00 79.75 91 MET A C 1
ATOM 750 O O . MET A 1 91 ? 6.292 -2.680 24.949 1.00 79.75 91 MET A O 1
ATOM 754 N N . PHE A 1 92 ? 6.322 -1.774 22.902 1.00 84.75 92 PHE A N 1
ATOM 755 C CA . PHE A 1 92 ? 5.904 -0.440 23.342 1.00 84.75 92 PHE A CA 1
ATOM 756 C C . PHE A 1 92 ? 4.515 -0.463 23.976 1.00 84.75 92 PHE A C 1
ATOM 758 O O . PHE A 1 92 ? 4.335 0.131 25.034 1.00 84.75 92 PHE A O 1
ATOM 765 N N . ALA A 1 93 ? 3.555 -1.152 23.358 1.00 82.06 93 ALA A N 1
ATOM 766 C CA . ALA A 1 93 ? 2.209 -1.277 23.903 1.00 82.06 93 ALA A CA 1
ATOM 767 C C . ALA A 1 93 ? 2.225 -1.962 25.279 1.00 82.06 93 ALA A C 1
ATOM 769 O O . ALA A 1 93 ? 1.648 -1.434 26.227 1.00 82.06 93 ALA A O 1
ATOM 770 N N . GLN A 1 94 ? 2.958 -3.074 25.410 1.00 78.81 94 GLN A N 1
ATOM 771 C CA . GLN A 1 94 ? 3.085 -3.802 26.677 1.00 78.81 94 GLN A CA 1
ATOM 772 C C . GLN A 1 94 ? 3.724 -2.945 27.776 1.00 78.81 94 GLN A C 1
ATOM 774 O O . GLN A 1 94 ? 3.202 -2.883 28.885 1.00 78.81 94 GLN A O 1
ATOM 779 N N . ILE A 1 95 ? 4.812 -2.233 27.463 1.00 84.88 95 ILE A N 1
ATOM 780 C CA . ILE A 1 95 ? 5.464 -1.329 28.420 1.00 84.88 95 ILE A CA 1
ATOM 781 C C . ILE A 1 95 ? 4.503 -0.207 28.821 1.00 84.88 95 ILE A C 1
ATOM 783 O O . ILE A 1 95 ? 4.351 0.074 30.003 1.00 84.88 95 ILE A O 1
ATOM 787 N N . GLN A 1 96 ? 3.805 0.406 27.861 1.00 84.31 96 GLN A N 1
ATOM 788 C CA . GLN A 1 96 ? 2.902 1.530 28.112 1.00 84.31 96 GLN A CA 1
ATOM 789 C C . GLN A 1 96 ? 1.757 1.176 29.073 1.00 84.31 96 GLN A C 1
ATOM 791 O O . GLN A 1 96 ? 1.307 2.054 29.810 1.00 84.31 96 GLN A O 1
ATOM 796 N N . MET A 1 97 ? 1.309 -0.082 29.111 1.00 84.00 97 MET A N 1
ATOM 797 C CA . MET A 1 97 ? 0.289 -0.542 30.063 1.00 84.00 97 MET A CA 1
ATOM 798 C C . MET A 1 97 ? 0.763 -0.499 31.522 1.00 84.00 97 MET A C 1
ATOM 800 O O . MET A 1 97 ? -0.063 -0.318 32.410 1.00 84.00 97 MET A O 1
ATOM 804 N N . MET A 1 98 ? 2.071 -0.610 31.770 1.00 87.00 98 MET A N 1
ATOM 805 C CA . MET A 1 98 ? 2.658 -0.649 33.117 1.00 87.00 98 MET A CA 1
ATOM 806 C C . MET A 1 98 ? 3.110 0.728 33.630 1.00 87.00 98 MET A C 1
ATOM 808 O O . MET A 1 98 ? 3.586 0.837 34.756 1.00 87.00 98 MET A O 1
ATOM 812 N N . LEU A 1 99 ? 3.004 1.775 32.806 1.00 86.25 99 LEU A N 1
ATOM 813 C CA . LEU A 1 99 ? 3.501 3.114 33.125 1.00 86.25 99 LEU A CA 1
ATOM 814 C C . LEU A 1 99 ? 2.406 4.026 33.695 1.00 86.25 99 LEU A C 1
ATOM 816 O O . LEU A 1 99 ? 1.257 4.008 33.242 1.00 86.25 99 LEU A O 1
ATOM 820 N N . ASP A 1 100 ? 2.786 4.911 34.617 1.00 92.75 100 ASP A N 1
ATOM 821 C CA . ASP A 1 100 ? 1.930 6.022 35.050 1.00 92.75 100 ASP A CA 1
ATOM 822 C C . ASP A 1 100 ? 1.784 7.096 33.948 1.00 92.75 100 ASP A C 1
ATOM 824 O O . ASP A 1 100 ? 2.510 7.107 32.951 1.00 92.75 100 ASP A O 1
ATOM 828 N N . ASN A 1 101 ? 0.849 8.039 34.096 1.00 89.44 101 ASN A N 1
ATOM 829 C CA . ASN A 1 101 ? 0.570 9.046 33.059 1.00 89.44 101 ASN A CA 1
ATOM 830 C C . ASN A 1 101 ? 1.775 9.952 32.734 1.00 89.44 101 ASN A C 1
ATOM 832 O O . ASN A 1 101 ? 1.974 10.346 31.580 1.00 89.44 101 ASN A O 1
ATOM 836 N N . LYS A 1 102 ? 2.619 10.260 33.724 1.00 91.25 102 LYS A N 1
ATOM 837 C CA . LYS A 1 102 ? 3.817 11.090 33.535 1.00 91.25 102 LYS A CA 1
ATOM 838 C C . LYS A 1 102 ? 4.889 10.314 32.767 1.00 91.25 102 LYS A C 1
ATOM 840 O O . LYS A 1 102 ? 5.537 10.867 31.873 1.00 91.25 102 LYS A O 1
ATOM 845 N N . GLN A 1 103 ? 5.057 9.034 33.084 1.00 89.19 103 GLN A N 1
ATOM 846 C CA . GLN A 1 103 ? 5.946 8.105 32.396 1.00 89.19 103 GLN A CA 1
ATOM 847 C C . GLN A 1 103 ? 5.464 7.815 30.970 1.00 89.19 103 GLN A C 1
ATOM 849 O O . GLN A 1 103 ? 6.276 7.877 30.050 1.00 89.19 103 GLN A O 1
ATOM 854 N N . LYS A 1 104 ? 4.156 7.612 30.751 1.00 89.50 104 LYS A N 1
ATOM 855 C CA . LYS A 1 104 ? 3.542 7.440 29.421 1.00 89.50 104 LYS A CA 1
ATOM 856 C C . LYS A 1 104 ? 3.859 8.611 28.494 1.00 89.50 104 LYS A C 1
ATOM 858 O O . LYS A 1 104 ? 4.279 8.387 27.363 1.00 89.50 104 LYS A O 1
ATOM 863 N N . ASN A 1 105 ? 3.750 9.850 28.976 1.00 86.00 105 ASN A N 1
ATOM 864 C CA . ASN A 1 105 ? 4.074 11.037 28.177 1.00 86.00 105 ASN A CA 1
ATOM 865 C C . ASN A 1 105 ? 5.563 11.109 27.802 1.00 86.00 105 ASN A C 1
ATOM 867 O O . ASN A 1 105 ? 5.903 11.385 26.650 1.00 86.00 105 ASN A O 1
ATOM 871 N N . LYS A 1 106 ? 6.469 10.803 28.741 1.00 90.00 106 LYS A N 1
ATOM 872 C CA . LYS A 1 106 ? 7.912 10.713 28.449 1.00 90.00 106 LYS A CA 1
ATOM 873 C C . LYS A 1 106 ? 8.227 9.579 27.472 1.00 90.00 106 LYS A C 1
ATOM 875 O O . LYS A 1 106 ? 9.051 9.754 26.579 1.00 90.00 106 LYS A O 1
ATOM 880 N N . PHE A 1 107 ? 7.555 8.441 27.618 1.00 87.50 107 PHE A N 1
ATOM 881 C CA . PHE A 1 107 ? 7.737 7.264 26.778 1.00 87.50 107 PHE A CA 1
ATOM 882 C C . PHE A 1 107 ? 7.207 7.482 25.355 1.00 87.50 107 PHE A C 1
ATOM 884 O O . PHE A 1 107 ? 7.875 7.116 24.389 1.00 87.50 107 PHE A O 1
ATOM 891 N N . LYS A 1 108 ? 6.074 8.180 25.207 1.00 86.25 108 LYS A N 1
ATOM 892 C CA . LYS A 1 108 ? 5.551 8.650 23.918 1.00 86.25 108 LYS A CA 1
ATOM 893 C C . LYS A 1 108 ? 6.539 9.597 23.240 1.00 86.25 108 LYS A C 1
ATOM 895 O O . LYS A 1 108 ? 6.914 9.356 22.097 1.00 86.25 108 LYS A O 1
ATOM 900 N N . LYS A 1 109 ? 7.066 10.584 23.974 1.00 86.81 109 LYS A N 1
ATOM 901 C CA . LYS A 1 109 ? 8.100 11.489 23.452 1.00 86.81 109 LYS A CA 1
ATOM 902 C C . LYS A 1 109 ? 9.366 10.728 23.041 1.00 86.81 109 LYS A C 1
ATOM 904 O O . LYS A 1 109 ? 9.934 11.023 21.998 1.00 86.81 109 LYS A O 1
ATOM 909 N N . TYR A 1 110 ? 9.794 9.716 23.801 1.00 86.75 110 TYR A N 1
ATOM 910 C CA . TYR A 1 110 ? 10.914 8.842 23.423 1.00 86.75 110 TYR A CA 1
ATOM 911 C C . TYR A 1 110 ? 10.623 8.080 22.119 1.00 86.75 110 TYR A C 1
ATOM 913 O O . TYR A 1 110 ? 11.454 8.089 21.210 1.00 86.75 110 TYR A O 1
ATOM 921 N N . LYS A 1 111 ? 9.423 7.493 21.982 1.00 83.06 111 LYS A N 1
ATOM 922 C CA . LYS A 1 111 ? 8.959 6.842 20.744 1.00 83.06 111 LYS A CA 1
ATOM 923 C C . LYS A 1 111 ? 9.049 7.806 19.549 1.00 83.06 111 LYS A C 1
ATOM 925 O O . LYS A 1 111 ? 9.626 7.457 18.526 1.00 83.06 111 LYS A O 1
ATOM 930 N N . GLU A 1 112 ? 8.554 9.029 19.718 1.00 80.69 112 GLU A N 1
ATOM 931 C CA . GLU A 1 112 ? 8.491 10.096 18.703 1.00 80.69 112 GLU A CA 1
ATOM 932 C C . GLU A 1 112 ? 9.813 10.827 18.431 1.00 80.69 112 GLU A C 1
ATOM 934 O O . GLU A 1 112 ? 9.888 11.607 17.485 1.00 80.69 112 GLU A O 1
ATOM 939 N N . THR A 1 113 ? 10.853 10.624 19.239 1.00 79.69 113 THR A N 1
ATOM 940 C CA . THR A 1 113 ? 12.158 11.287 19.054 1.00 79.69 113 THR A CA 1
ATOM 941 C C . THR A 1 113 ? 13.268 10.314 18.698 1.00 79.69 113 THR A C 1
ATOM 943 O O . THR A 1 113 ? 14.196 10.694 17.995 1.00 79.69 113 THR A O 1
ATOM 946 N N . VAL A 1 114 ? 13.206 9.059 19.146 1.00 75.12 114 VAL A N 1
ATOM 947 C CA . VAL A 1 114 ? 14.284 8.071 18.961 1.00 75.12 114 VAL A CA 1
ATOM 948 C C . VAL A 1 114 ? 13.970 7.055 17.861 1.00 75.12 114 VAL A C 1
ATOM 950 O O . VAL A 1 114 ? 14.894 6.554 17.216 1.00 75.12 114 VAL A O 1
ATOM 953 N N . LEU A 1 115 ? 12.692 6.740 17.613 1.00 66.62 115 LEU A N 1
ATOM 954 C CA . LEU A 1 115 ? 12.322 5.768 16.573 1.00 66.62 115 LEU A CA 1
ATOM 955 C C . LEU A 1 115 ? 12.023 6.410 15.222 1.00 66.62 115 LEU A C 1
ATOM 957 O O . LEU A 1 115 ? 12.375 5.839 14.195 1.00 66.62 115 LEU A O 1
ATOM 961 N N . THR A 1 116 ? 11.436 7.598 15.218 1.00 58.78 116 THR A N 1
ATOM 962 C CA . THR A 1 116 ? 11.229 8.444 14.028 1.00 58.78 116 THR A CA 1
ATOM 963 C C . THR A 1 116 ? 12.532 9.082 13.543 1.00 58.78 116 THR A C 1
ATOM 965 O O . THR A 1 116 ? 12.762 9.129 12.340 1.00 58.78 116 THR A O 1
ATOM 968 N N . SER A 1 117 ? 13.474 9.421 14.435 1.00 50.09 117 SER A N 1
ATOM 969 C CA . SER A 1 117 ? 14.755 10.039 14.039 1.00 50.09 117 SER A CA 1
ATOM 970 C C . SER A 1 117 ? 15.704 9.140 13.234 1.00 50.09 117 SER A C 1
ATOM 972 O O . SER A 1 117 ? 16.679 9.632 12.667 1.00 50.09 117 SER A O 1
ATOM 974 N N . LYS A 1 118 ? 15.442 7.827 13.137 1.00 47.81 118 LYS A N 1
ATOM 975 C CA . LYS A 1 118 ? 16.188 6.928 12.235 1.00 47.81 118 LYS A CA 1
ATOM 976 C C . LYS A 1 118 ? 15.595 6.835 10.827 1.00 47.81 118 LYS A C 1
ATOM 978 O O . LYS A 1 118 ? 16.352 6.514 9.909 1.00 47.81 118 LYS A O 1
ATOM 983 N N . ASP A 1 119 ? 14.314 7.162 10.654 1.00 46.88 119 ASP A N 1
ATOM 984 C CA . ASP A 1 119 ? 13.711 7.414 9.337 1.00 46.88 119 ASP A CA 1
ATOM 985 C C . ASP A 1 119 ? 13.872 8.886 8.913 1.00 46.88 119 ASP A C 1
ATOM 987 O O . ASP A 1 119 ? 13.874 9.176 7.720 1.00 46.88 119 ASP A O 1
ATOM 991 N N . ASP A 1 120 ? 14.196 9.782 9.853 1.00 42.59 120 ASP A N 1
ATOM 992 C CA . ASP A 1 120 ? 14.730 11.121 9.580 1.00 42.59 120 ASP A CA 1
ATOM 993 C C . ASP A 1 120 ? 16.250 11.115 9.319 1.00 42.59 120 ASP A C 1
ATOM 995 O O . ASP A 1 120 ? 16.969 12.069 9.643 1.00 42.59 120 ASP A O 1
ATOM 999 N N . ARG A 1 121 ? 16.765 10.120 8.575 1.00 47.06 121 ARG A N 1
ATOM 1000 C CA . ARG A 1 121 ? 17.708 10.538 7.526 1.00 47.06 121 ARG A CA 1
ATOM 1001 C C . ARG A 1 121 ? 16.877 11.453 6.658 1.00 47.06 121 ARG A C 1
ATOM 1003 O O . ARG A 1 121 ? 16.129 10.935 5.838 1.00 47.06 121 ARG A O 1
ATOM 1010 N N . LYS A 1 122 ? 16.953 12.763 6.923 1.00 44.31 122 LYS A N 1
ATOM 1011 C CA . LYS A 1 122 ? 16.322 13.823 6.143 1.00 44.31 122 LYS A CA 1
ATOM 1012 C C . LYS A 1 122 ? 16.244 13.337 4.704 1.00 44.31 122 LYS A C 1
ATOM 1014 O O . LYS A 1 122 ? 17.245 13.387 3.995 1.00 44.31 122 LYS A O 1
ATOM 1019 N N . ILE A 1 123 ? 15.067 12.877 4.274 1.00 43.28 123 ILE A N 1
ATOM 1020 C CA . ILE A 1 123 ? 14.710 12.974 2.873 1.00 43.28 123 ILE A CA 1
ATOM 1021 C C . ILE A 1 123 ? 14.594 14.479 2.721 1.00 43.28 123 ILE A C 1
ATOM 1023 O O . ILE A 1 123 ? 13.545 15.080 2.938 1.00 43.28 123 ILE A O 1
ATOM 1027 N N . ASN A 1 124 ? 15.742 15.110 2.497 1.00 44.41 124 ASN A N 1
ATOM 1028 C CA . ASN A 1 124 ? 15.815 16.485 2.084 1.00 44.41 124 ASN A CA 1
ATOM 1029 C C . ASN A 1 124 ? 14.810 16.581 0.928 1.00 44.41 124 ASN A C 1
ATOM 1031 O O . ASN A 1 124 ? 14.759 15.682 0.085 1.00 44.41 124 ASN A O 1
ATOM 1035 N N . LYS A 1 125 ? 13.993 17.631 0.843 1.00 44.06 125 LYS A N 1
ATOM 1036 C CA . LYS A 1 125 ? 13.192 17.842 -0.380 1.00 44.06 125 LYS A CA 1
ATOM 1037 C C . LYS A 1 125 ? 14.106 17.819 -1.624 1.00 44.06 125 LYS A C 1
ATOM 1039 O O . LYS A 1 125 ? 13.708 17.324 -2.675 1.00 44.06 125 LYS A O 1
ATOM 1044 N N . ASN A 1 126 ? 15.379 18.189 -1.440 1.00 48.56 126 ASN A N 1
ATOM 1045 C CA . ASN A 1 126 ? 16.463 18.026 -2.406 1.00 48.56 126 ASN A CA 1
ATOM 1046 C C . ASN A 1 126 ? 16.856 16.564 -2.693 1.00 48.56 126 ASN A C 1
ATOM 1048 O O . ASN A 1 126 ? 17.277 16.308 -3.803 1.00 48.56 126 ASN A O 1
ATOM 1052 N N . ASP A 1 127 ? 16.688 15.607 -1.777 1.00 42.94 127 ASP A N 1
ATOM 1053 C CA . ASP A 1 127 ? 16.942 14.168 -1.986 1.00 42.94 127 ASP A CA 1
ATOM 1054 C C . ASP A 1 127 ? 15.802 13.472 -2.737 1.00 42.94 127 ASP A C 1
ATOM 1056 O O . ASP A 1 127 ? 16.040 12.532 -3.489 1.00 42.94 127 ASP A O 1
ATOM 1060 N N . THR A 1 128 ? 14.550 13.923 -2.586 1.00 49.84 128 THR A N 1
ATOM 1061 C CA . THR A 1 128 ? 13.457 13.435 -3.448 1.00 49.84 128 THR A CA 1
ATOM 1062 C C . THR A 1 128 ? 13.586 14.021 -4.849 1.00 49.84 128 THR A C 1
ATOM 1064 O O . THR A 1 128 ? 13.418 13.291 -5.826 1.00 49.84 128 THR A O 1
ATOM 1067 N N . LEU A 1 129 ? 13.949 15.306 -4.952 1.00 53.09 129 LEU A N 1
ATOM 1068 C CA . LEU A 1 129 ? 14.283 15.944 -6.222 1.00 53.09 129 LEU A CA 1
ATOM 1069 C C . LEU A 1 129 ? 15.507 15.276 -6.863 1.00 53.09 129 LEU A C 1
ATOM 1071 O O . LEU A 1 129 ? 15.450 14.942 -8.037 1.00 53.09 129 LEU A O 1
ATOM 1075 N N . ASP A 1 130 ? 16.563 14.994 -6.098 1.00 57.12 130 ASP A N 1
ATOM 1076 C CA . ASP A 1 130 ? 17.777 14.312 -6.556 1.00 57.12 130 ASP A CA 1
ATOM 1077 C C . ASP A 1 130 ? 17.504 12.842 -6.890 1.00 57.12 130 ASP A C 1
ATOM 1079 O O . ASP A 1 130 ? 18.016 12.339 -7.878 1.00 57.12 130 ASP A O 1
ATOM 1083 N N . PHE A 1 131 ? 16.619 12.141 -6.177 1.00 54.34 131 PHE A N 1
ATOM 1084 C CA . PHE A 1 131 ? 16.200 10.787 -6.549 1.00 54.34 131 PHE A CA 1
ATOM 1085 C C . PHE A 1 131 ? 15.381 10.775 -7.845 1.00 54.34 131 PHE A C 1
ATOM 1087 O O . PHE A 1 131 ? 15.614 9.930 -8.714 1.00 54.34 131 PHE A O 1
ATOM 1094 N N . VAL A 1 132 ? 14.443 11.713 -8.008 1.00 57.59 132 VAL A N 1
ATOM 1095 C CA . VAL A 1 132 ? 13.667 11.883 -9.245 1.00 57.59 132 VAL A CA 1
ATOM 1096 C C . VAL A 1 132 ? 14.584 12.307 -10.391 1.00 57.59 132 VAL A C 1
ATOM 1098 O O . VAL A 1 132 ? 14.497 11.724 -11.468 1.00 57.59 132 VAL A O 1
ATOM 1101 N N . GLN A 1 133 ? 15.519 13.230 -10.162 1.00 68.62 133 GLN A N 1
ATOM 1102 C CA . GLN A 1 133 ? 16.531 13.649 -11.132 1.00 68.62 133 GLN A CA 1
ATOM 1103 C C . GLN A 1 133 ? 17.502 12.517 -11.461 1.00 68.62 133 GLN A C 1
ATOM 1105 O O . GLN A 1 133 ? 17.820 12.337 -12.626 1.00 68.62 133 GLN A O 1
ATOM 1110 N N . LYS A 1 134 ? 17.939 11.703 -10.496 1.00 70.31 134 LYS A N 1
ATOM 1111 C CA . LYS A 1 134 ? 18.770 10.509 -10.721 1.00 70.31 134 LYS A CA 1
ATOM 1112 C C . LYS A 1 134 ? 18.012 9.454 -11.512 1.00 70.31 134 LYS A C 1
ATOM 1114 O O . LYS A 1 134 ? 18.591 8.850 -12.409 1.00 70.31 134 LYS A O 1
ATOM 1119 N N . ARG A 1 135 ? 16.719 9.248 -11.239 1.00 67.38 135 ARG A N 1
ATOM 1120 C CA . ARG A 1 135 ? 15.854 8.382 -12.055 1.00 67.38 135 ARG A CA 1
ATOM 1121 C C . ARG A 1 135 ? 15.679 8.927 -13.465 1.00 67.38 135 ARG A C 1
ATOM 1123 O O . ARG A 1 135 ? 15.799 8.145 -14.399 1.00 67.38 135 ARG A O 1
ATOM 1130 N N . LYS A 1 136 ? 15.450 10.234 -13.610 1.00 72.88 136 LYS A N 1
ATOM 1131 C CA . LYS A 1 136 ? 15.342 10.912 -14.905 1.00 72.88 136 LYS A CA 1
ATOM 1132 C C . LYS A 1 136 ? 16.653 10.777 -15.674 1.00 72.88 136 LYS A C 1
ATOM 1134 O O . LYS A 1 136 ? 16.643 10.205 -16.743 1.00 72.88 136 LYS A O 1
ATOM 1139 N N . LYS A 1 137 ? 17.794 11.123 -15.074 1.00 75.19 137 LYS A N 1
ATOM 1140 C CA . LYS A 1 137 ? 19.141 10.932 -15.639 1.00 75.19 137 LYS A CA 1
ATOM 1141 C C . LYS A 1 137 ? 19.416 9.476 -16.015 1.00 75.19 137 LYS A C 1
ATOM 1143 O O . LYS A 1 137 ? 19.985 9.223 -17.063 1.00 75.19 137 LYS A O 1
ATOM 1148 N N . LYS A 1 138 ? 19.019 8.503 -15.188 1.00 74.00 138 LYS A N 1
ATOM 1149 C CA . LYS A 1 138 ? 19.173 7.074 -15.511 1.00 74.00 138 LYS A CA 1
ATOM 1150 C C . LYS A 1 138 ? 18.279 6.652 -16.681 1.00 74.00 138 LYS A C 1
ATOM 1152 O O . LYS A 1 138 ? 18.689 5.812 -17.470 1.00 74.00 138 LYS A O 1
ATOM 1157 N N . TYR A 1 139 ? 17.077 7.215 -16.770 1.00 74.44 139 TYR A N 1
ATOM 1158 C CA . TYR A 1 139 ? 16.153 6.995 -17.875 1.00 74.44 139 TYR A CA 1
ATOM 1159 C C . TYR A 1 139 ? 16.648 7.645 -19.174 1.00 74.44 139 TYR A C 1
ATOM 1161 O O . TYR A 1 139 ? 16.636 6.977 -20.199 1.00 74.44 139 TYR A O 1
ATOM 1169 N N . GLU A 1 140 ? 17.171 8.873 -19.120 1.00 82.25 140 GLU A N 1
ATOM 1170 C CA . GLU A 1 140 ? 17.810 9.530 -20.268 1.00 82.25 140 GLU A CA 1
ATOM 1171 C C . GLU A 1 140 ? 19.041 8.741 -20.729 1.00 82.25 140 GLU A C 1
ATOM 1173 O O . GLU A 1 140 ? 19.111 8.369 -21.889 1.00 82.25 140 GLU A O 1
ATOM 1178 N N . LYS A 1 141 ? 19.932 8.322 -19.817 1.00 79.50 141 LYS A N 1
ATOM 1179 C CA . LYS A 1 141 ? 21.062 7.434 -20.161 1.00 79.50 141 LYS A CA 1
ATOM 1180 C C . LYS A 1 141 ? 20.624 6.105 -20.776 1.00 79.50 141 LYS A C 1
ATOM 1182 O O . LYS A 1 141 ? 21.319 5.541 -21.610 1.00 79.50 141 LYS A O 1
ATOM 1187 N N . PHE A 1 142 ? 19.494 5.555 -20.331 1.00 79.00 142 PHE A N 1
ATOM 1188 C CA . PHE A 1 142 ? 18.925 4.358 -20.944 1.00 79.00 142 PHE A CA 1
ATOM 1189 C C . PHE A 1 142 ? 18.423 4.652 -22.361 1.00 79.00 142 PHE A C 1
ATOM 1191 O O . PHE A 1 142 ? 18.715 3.870 -23.257 1.00 79.00 142 PHE A O 1
ATOM 1198 N N . LYS A 1 143 ? 17.728 5.779 -22.569 1.00 76.44 143 LYS A N 1
ATOM 1199 C CA . LYS A 1 143 ? 17.309 6.233 -23.898 1.00 76.44 143 LYS A CA 1
ATOM 1200 C C . LYS A 1 143 ? 18.496 6.466 -24.825 1.00 76.44 143 LYS A C 1
ATOM 1202 O O . LYS A 1 143 ? 18.445 6.001 -25.952 1.00 76.44 143 LYS A O 1
ATOM 1207 N N . GLU A 1 144 ? 19.556 7.114 -24.354 1.00 82.56 144 GLU A N 1
ATOM 1208 C CA . GLU A 1 144 ? 20.791 7.370 -25.113 1.00 82.56 144 GLU A CA 1
ATOM 1209 C C . GLU A 1 144 ? 21.434 6.075 -25.640 1.00 82.56 144 GLU A C 1
ATOM 1211 O O . GLU A 1 144 ? 22.019 6.079 -26.717 1.00 82.56 144 GLU A O 1
ATOM 1216 N N . ASN A 1 145 ? 21.269 4.953 -24.928 1.00 80.88 145 ASN A N 1
ATOM 1217 C CA . ASN A 1 145 ? 21.750 3.634 -25.355 1.00 80.88 145 ASN A CA 1
ATOM 1218 C C . ASN A 1 145 ? 20.799 2.900 -26.326 1.00 80.88 145 ASN A C 1
ATOM 1220 O O . ASN A 1 145 ? 21.107 1.787 -26.753 1.00 80.88 145 ASN A O 1
ATOM 1224 N N . LEU A 1 146 ? 19.631 3.469 -26.642 1.00 79.56 146 LEU A N 1
ATOM 1225 C CA . LEU A 1 146 ? 18.694 2.931 -27.629 1.00 79.56 146 LEU A CA 1
ATOM 1226 C C . LEU A 1 146 ? 18.969 3.525 -29.012 1.00 79.56 146 LEU A C 1
ATOM 1228 O O . LEU A 1 146 ? 19.339 4.689 -29.148 1.00 79.56 146 LEU A O 1
ATOM 1232 N N . THR A 1 147 ? 18.692 2.743 -30.053 1.00 91.69 147 THR A N 1
ATOM 1233 C CA . THR A 1 147 ? 18.646 3.258 -31.431 1.00 91.69 147 THR A CA 1
ATOM 1234 C C . THR A 1 147 ? 17.525 4.293 -31.594 1.00 91.69 147 THR A C 1
ATOM 1236 O O . THR A 1 147 ? 16.536 4.267 -30.856 1.00 91.69 147 THR A O 1
ATOM 1239 N N . ILE A 1 148 ? 17.637 5.178 -32.591 1.00 91.38 148 ILE A N 1
ATOM 1240 C CA . ILE A 1 148 ? 16.635 6.226 -32.870 1.00 91.38 148 ILE A CA 1
ATOM 1241 C C . ILE A 1 148 ? 15.230 5.621 -33.035 1.00 91.38 148 ILE A C 1
ATOM 1243 O O . ILE A 1 148 ? 14.270 6.099 -32.428 1.00 91.38 148 ILE A O 1
ATOM 1247 N N . GLU A 1 149 ? 15.107 4.510 -33.768 1.00 84.94 149 GLU A N 1
ATOM 1248 C CA . GLU A 1 149 ? 13.828 3.809 -33.939 1.00 84.94 149 GLU A CA 1
ATOM 1249 C C . GLU A 1 149 ? 13.271 3.255 -32.616 1.00 84.94 149 GLU A C 1
ATOM 1251 O O . GLU A 1 149 ? 12.066 3.317 -32.359 1.00 84.94 149 GLU A O 1
ATOM 1256 N N . GLN A 1 150 ? 14.128 2.728 -31.736 1.00 74.06 150 GLN A N 1
ATOM 1257 C CA . GLN A 1 150 ? 13.713 2.229 -30.421 1.00 74.06 150 GLN A CA 1
ATOM 1258 C C . GLN A 1 150 ? 13.277 3.361 -29.483 1.00 74.06 150 GLN A C 1
ATOM 1260 O O . GLN A 1 150 ? 12.304 3.187 -28.745 1.00 74.06 150 GLN A O 1
ATOM 1265 N N . GLN A 1 151 ? 13.949 4.516 -29.522 1.00 78.12 151 GLN A N 1
ATOM 1266 C CA . GLN A 1 151 ? 13.545 5.705 -28.766 1.00 78.12 151 GLN A CA 1
ATOM 1267 C C . GLN A 1 151 ? 12.161 6.193 -29.212 1.00 78.12 151 GLN A C 1
ATOM 1269 O O . GLN A 1 151 ? 11.276 6.372 -28.373 1.00 78.12 151 GLN A O 1
ATOM 1274 N N . GLN A 1 152 ? 11.937 6.317 -30.525 1.00 82.62 152 GLN A N 1
ATOM 1275 C CA . GLN A 1 152 ? 10.644 6.724 -31.087 1.00 82.62 152 GLN A CA 1
ATOM 1276 C C . GLN A 1 152 ? 9.516 5.756 -30.706 1.00 82.62 152 GLN A C 1
ATOM 1278 O O . GLN A 1 152 ? 8.422 6.191 -30.332 1.00 82.62 152 GLN A O 1
ATOM 1283 N N . ARG A 1 153 ? 9.779 4.440 -30.732 1.00 75.44 153 ARG A N 1
ATOM 1284 C CA . ARG A 1 153 ? 8.822 3.419 -30.269 1.00 75.44 153 ARG A CA 1
ATOM 1285 C C . ARG A 1 153 ? 8.516 3.551 -28.776 1.00 75.44 153 ARG A C 1
ATOM 1287 O O . ARG A 1 153 ? 7.351 3.462 -28.389 1.00 75.44 153 ARG A O 1
ATOM 1294 N N . LEU A 1 154 ? 9.533 3.778 -27.941 1.00 74.44 154 LEU A N 1
ATOM 1295 C CA . LEU A 1 154 ? 9.371 3.949 -26.495 1.00 74.44 154 LEU A CA 1
ATOM 1296 C C . LEU A 1 154 ? 8.537 5.192 -26.159 1.00 74.44 154 LEU A C 1
ATOM 1298 O O . LEU A 1 154 ? 7.605 5.104 -25.359 1.00 74.44 154 LEU A O 1
ATOM 1302 N N . ASP A 1 155 ? 8.836 6.328 -26.785 1.00 80.56 155 ASP A N 1
ATOM 1303 C CA . ASP A 1 155 ? 8.118 7.581 -26.539 1.00 80.56 155 ASP A CA 1
ATOM 1304 C C . ASP A 1 155 ? 6.676 7.520 -27.035 1.00 80.56 155 ASP A C 1
ATOM 1306 O O . ASP A 1 155 ? 5.753 7.880 -26.298 1.00 80.56 155 ASP A O 1
ATOM 1310 N N . SER A 1 156 ? 6.458 6.938 -28.214 1.00 77.94 156 SER A N 1
ATOM 1311 C CA . SER A 1 156 ? 5.112 6.676 -28.727 1.00 77.94 156 SER A CA 1
ATOM 1312 C C . SER A 1 156 ? 4.314 5.773 -27.786 1.00 77.94 156 SER A C 1
ATOM 1314 O O . SER A 1 156 ? 3.144 6.046 -27.520 1.00 77.94 156 SER A O 1
ATOM 1316 N N . ALA A 1 157 ? 4.934 4.732 -27.217 1.00 75.31 157 ALA A N 1
ATOM 1317 C CA . ALA A 1 157 ? 4.285 3.846 -26.252 1.00 75.31 157 ALA A CA 1
ATOM 1318 C C . ALA A 1 157 ? 3.944 4.555 -24.927 1.00 75.31 157 ALA A C 1
ATOM 1320 O O . ALA A 1 157 ? 2.886 4.300 -24.345 1.00 75.31 157 ALA A O 1
ATOM 1321 N N . ILE A 1 158 ? 4.807 5.454 -24.445 1.00 73.44 158 ILE A N 1
ATOM 1322 C CA . ILE A 1 158 ? 4.563 6.232 -23.221 1.00 73.44 158 ILE A CA 1
ATOM 1323 C C . ILE A 1 158 ? 3.421 7.221 -23.419 1.00 73.44 158 ILE A C 1
ATOM 1325 O O . ILE A 1 158 ? 2.504 7.255 -22.595 1.00 73.44 158 ILE A O 1
ATOM 1329 N N . GLU A 1 159 ? 3.452 8.003 -24.498 1.00 77.31 159 GLU A N 1
ATOM 1330 C CA . GLU A 1 159 ? 2.400 8.976 -24.795 1.00 77.31 159 GLU A CA 1
ATOM 1331 C C . GLU A 1 159 ? 1.067 8.291 -25.067 1.00 77.31 159 GLU A C 1
ATOM 1333 O O . GLU A 1 159 ? 0.033 8.698 -24.536 1.00 77.31 159 GLU A O 1
ATOM 1338 N N . ARG A 1 160 ? 1.090 7.170 -25.790 1.00 76.88 160 ARG A N 1
ATOM 1339 C CA . ARG A 1 160 ? -0.082 6.315 -25.953 1.00 76.88 160 ARG A CA 1
ATOM 1340 C C . ARG A 1 160 ? -0.649 5.871 -24.607 1.00 76.88 160 ARG A C 1
ATOM 1342 O O . ARG A 1 160 ? -1.817 6.110 -24.336 1.00 76.88 160 ARG A O 1
ATOM 1349 N N . ARG A 1 161 ? 0.182 5.326 -23.713 1.00 71.75 161 ARG A N 1
ATOM 1350 C CA . ARG A 1 161 ? -0.266 4.889 -22.383 1.00 71.75 161 ARG A CA 1
ATOM 1351 C C . ARG A 1 161 ? -0.861 6.033 -21.559 1.00 71.75 161 ARG A C 1
ATOM 1353 O O . ARG A 1 161 ? -1.829 5.813 -20.833 1.00 71.75 161 ARG A O 1
ATOM 1360 N N . LYS A 1 162 ? -0.291 7.241 -21.639 1.00 73.62 162 LYS A N 1
ATOM 1361 C CA . LYS A 1 162 ? -0.854 8.429 -20.978 1.00 73.62 162 LYS A CA 1
ATOM 1362 C C . LYS A 1 162 ? -2.231 8.768 -21.545 1.00 73.62 162 LYS A C 1
ATOM 1364 O O . LYS A 1 162 ? -3.157 8.946 -20.757 1.00 73.62 162 LYS A O 1
ATOM 1369 N N . ARG A 1 163 ? -2.375 8.808 -22.875 1.00 79.00 163 ARG A N 1
ATOM 1370 C CA . ARG A 1 163 ? -3.652 9.078 -23.555 1.00 79.00 163 ARG A CA 1
ATOM 1371 C C . ARG A 1 163 ? -4.711 8.036 -23.209 1.00 79.00 163 ARG A C 1
ATOM 1373 O O . ARG A 1 163 ? -5.800 8.409 -22.783 1.00 79.00 163 ARG A O 1
ATOM 1380 N N . ASP A 1 164 ? -4.369 6.754 -23.285 1.00 77.19 164 ASP A N 1
ATOM 1381 C CA . ASP A 1 164 ? -5.308 5.662 -23.018 1.00 77.19 164 ASP A CA 1
ATOM 1382 C C . ASP A 1 164 ? -5.819 5.706 -21.564 1.00 77.19 164 ASP A C 1
ATOM 1384 O O . ASP A 1 164 ? -7.012 5.548 -21.312 1.00 77.19 164 ASP A O 1
ATOM 1388 N N . LEU A 1 165 ? -4.946 6.012 -20.591 1.00 71.38 165 LEU A N 1
ATOM 1389 C CA . LEU A 1 165 ? -5.334 6.192 -19.181 1.00 71.38 165 LEU A CA 1
ATOM 1390 C C . LEU A 1 165 ? -6.117 7.488 -18.921 1.00 71.38 165 LEU A C 1
ATOM 1392 O O . LEU A 1 165 ? -6.843 7.589 -17.927 1.00 71.38 165 LEU A O 1
ATOM 1396 N N . GLN A 1 166 ? -5.953 8.498 -19.773 1.00 77.19 166 GLN A N 1
ATOM 1397 C CA . GLN A 1 166 ? -6.679 9.760 -19.679 1.00 77.19 166 GLN A CA 1
ATOM 1398 C C . GLN A 1 166 ? -8.013 9.749 -20.427 1.00 77.19 166 GLN A C 1
ATOM 1400 O O . GLN A 1 166 ? -8.804 10.661 -20.189 1.00 77.19 166 GLN A O 1
ATOM 1405 N N . ASN A 1 167 ? -8.294 8.710 -21.222 1.00 87.25 167 ASN A N 1
ATOM 1406 C CA . ASN A 1 167 ? -9.513 8.582 -22.011 1.00 87.25 167 ASN A CA 1
ATOM 1407 C C . ASN A 1 167 ? -10.776 8.806 -21.139 1.00 87.25 167 ASN A C 1
ATOM 1409 O O . ASN A 1 167 ? -11.014 8.051 -20.185 1.00 87.25 167 ASN A O 1
ATOM 1413 N N . PRO A 1 168 ? -11.582 9.849 -21.427 1.00 86.50 168 PRO A N 1
ATOM 1414 C CA . PRO A 1 168 ? -12.744 10.196 -20.615 1.00 86.50 168 PRO A CA 1
ATOM 1415 C C . PRO A 1 168 ? -13.849 9.138 -20.693 1.00 86.50 168 PRO A C 1
ATOM 1417 O O . PRO A 1 168 ? -14.518 8.894 -19.689 1.00 86.50 168 PRO A O 1
ATOM 1420 N N . GLU A 1 169 ? -14.004 8.460 -21.833 1.00 90.50 169 GLU A N 1
ATOM 1421 C CA . GLU A 1 169 ? -15.024 7.428 -22.021 1.00 90.50 169 GLU A CA 1
ATOM 1422 C C . GLU A 1 169 ? -14.691 6.163 -21.224 1.00 90.50 169 GLU A C 1
ATOM 1424 O O . GLU A 1 169 ? -15.550 5.638 -20.515 1.00 90.50 169 GLU A O 1
ATOM 1429 N N . LEU A 1 170 ? -13.420 5.740 -21.226 1.00 88.81 170 LEU A N 1
ATOM 1430 C CA . LEU A 1 170 ? -12.937 4.657 -20.361 1.00 88.81 170 LEU A CA 1
ATOM 1431 C C . LEU A 1 170 ? -13.263 4.945 -18.887 1.00 88.81 170 LEU A C 1
ATOM 1433 O O . LEU A 1 170 ? -13.821 4.100 -18.182 1.00 88.81 170 LEU A O 1
ATOM 1437 N N . LYS A 1 171 ? -12.932 6.153 -18.412 1.00 85.69 171 LYS A N 1
ATOM 1438 C CA . LYS A 1 171 ? -13.211 6.574 -17.030 1.00 85.69 171 LYS A CA 1
ATOM 1439 C C . LYS A 1 171 ? -14.709 6.571 -16.735 1.00 85.69 171 LYS A C 1
ATOM 1441 O O . LYS A 1 171 ? -15.112 6.097 -15.671 1.00 85.69 171 LYS A O 1
ATOM 1446 N N . ARG A 1 172 ? -15.527 7.066 -17.670 1.00 90.69 172 ARG A N 1
ATOM 1447 C CA . ARG A 1 172 ? -16.988 7.095 -17.557 1.00 90.69 172 ARG A CA 1
ATOM 1448 C C . ARG A 1 172 ? -17.567 5.688 -17.429 1.00 90.69 172 ARG A C 1
ATOM 1450 O O . ARG A 1 172 ? -18.345 5.457 -16.506 1.00 90.69 172 ARG A O 1
ATOM 1457 N N . GLN A 1 173 ? -17.159 4.749 -18.282 1.00 92.31 173 GLN A N 1
ATOM 1458 C CA . GLN A 1 173 ? -17.661 3.370 -18.252 1.00 92.31 173 GLN A CA 1
ATOM 1459 C C . GLN A 1 173 ? -17.241 2.624 -16.989 1.00 92.31 173 GLN A C 1
ATOM 1461 O O . GLN A 1 173 ? -18.083 2.002 -16.343 1.00 92.31 173 GLN A O 1
ATOM 1466 N N . ILE A 1 174 ? -15.976 2.750 -16.568 1.00 89.06 174 ILE A N 1
ATOM 1467 C CA . ILE A 1 174 ? -15.523 2.182 -15.289 1.00 89.06 174 ILE A CA 1
ATOM 1468 C C . ILE A 1 174 ? -16.344 2.758 -14.129 1.00 89.06 174 ILE A C 1
ATOM 1470 O O . ILE A 1 174 ? -16.753 2.016 -13.234 1.00 89.06 174 ILE A O 1
ATOM 1474 N N . TRP A 1 175 ? -16.614 4.067 -14.129 1.00 88.38 175 TRP A N 1
ATOM 1475 C CA . TRP A 1 175 ? -17.413 4.705 -13.082 1.00 88.38 175 TRP A CA 1
ATOM 1476 C C . TRP A 1 175 ? -18.874 4.239 -13.088 1.00 88.38 175 TRP A C 1
ATOM 1478 O O . TRP A 1 175 ? -19.409 3.919 -12.026 1.00 88.38 175 TRP A O 1
ATOM 1488 N N . GLN A 1 176 ? -19.511 4.152 -14.259 1.00 91.31 176 GLN A N 1
ATOM 1489 C CA . GLN A 1 176 ? -20.879 3.644 -14.402 1.00 91.31 176 GLN A CA 1
ATOM 1490 C C . GLN A 1 176 ? -20.983 2.198 -13.910 1.00 91.31 176 GLN A C 1
ATOM 1492 O O . GLN A 1 176 ? -21.834 1.904 -13.070 1.00 91.31 176 GLN A O 1
ATOM 1497 N N . TYR A 1 177 ? -20.062 1.335 -14.345 1.00 93.44 177 TYR A N 1
ATOM 1498 C CA . TYR A 1 177 ? -19.976 -0.047 -13.885 1.00 93.44 177 TYR A CA 1
ATOM 1499 C C . TYR A 1 177 ? -19.792 -0.119 -12.363 1.00 93.44 177 TYR A C 1
ATOM 1501 O O . TYR A 1 177 ? -20.522 -0.829 -11.676 1.00 93.44 177 TYR A O 1
ATOM 1509 N N . THR A 1 178 ? -18.868 0.674 -11.811 1.00 89.44 178 THR A N 1
ATOM 1510 C CA . THR A 1 178 ? -18.633 0.748 -10.361 1.00 89.44 178 THR A CA 1
ATOM 1511 C C . THR A 1 178 ? -19.902 1.164 -9.618 1.00 89.44 178 THR A C 1
ATOM 1513 O O . THR A 1 178 ? -20.247 0.566 -8.601 1.00 89.44 178 THR A O 1
ATOM 1516 N N . LYS A 1 179 ? -20.634 2.158 -10.131 1.00 88.81 179 LYS A N 1
ATOM 1517 C CA . LYS A 1 179 ? -21.870 2.660 -9.523 1.00 88.81 179 LYS A CA 1
ATOM 1518 C C . LYS A 1 179 ? -23.010 1.640 -9.555 1.00 88.81 179 LYS A C 1
ATOM 1520 O O . LYS A 1 179 ? -23.785 1.600 -8.606 1.00 88.81 179 LYS A O 1
ATOM 1525 N N . GLN A 1 180 ? -23.123 0.855 -10.623 1.00 92.00 180 GLN A N 1
ATOM 1526 C CA . GLN A 1 180 ? -24.216 -0.103 -10.815 1.00 92.00 180 GLN A CA 1
ATOM 1527 C C . GLN A 1 180 ? -23.945 -1.458 -10.151 1.00 92.00 180 GLN A C 1
ATOM 1529 O O . GLN A 1 180 ? -24.862 -2.037 -9.580 1.00 92.00 180 GLN A O 1
ATOM 1534 N N . ASN A 1 181 ? -22.700 -1.942 -10.188 1.00 92.94 181 ASN A N 1
ATOM 1535 C CA . ASN A 1 181 ? -22.373 -3.325 -9.826 1.00 92.94 181 ASN A CA 1
ATOM 1536 C C . ASN A 1 181 ? -21.563 -3.445 -8.529 1.00 92.94 181 ASN A C 1
ATOM 1538 O O . ASN A 1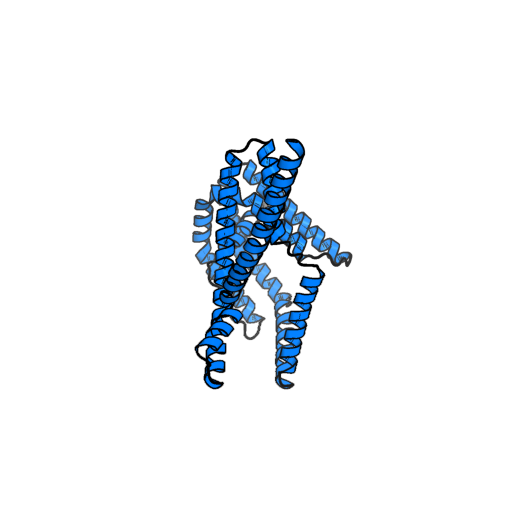 181 ? -21.747 -4.399 -7.777 1.00 92.94 181 ASN A O 1
ATOM 1542 N N . ILE A 1 182 ? -20.675 -2.486 -8.242 1.00 89.31 182 ILE A N 1
ATOM 1543 C CA . ILE A 1 182 ? -19.756 -2.573 -7.095 1.00 89.31 182 ILE A CA 1
ATOM 1544 C C . ILE A 1 182 ? -20.340 -1.860 -5.876 1.00 89.31 182 ILE A C 1
ATOM 1546 O O . ILE A 1 182 ? -20.479 -2.459 -4.810 1.00 89.31 182 ILE A O 1
ATOM 1550 N N . LEU A 1 183 ? -20.695 -0.579 -6.019 1.00 88.19 183 LEU A N 1
ATOM 1551 C CA . LEU A 1 183 ? -21.156 0.243 -4.898 1.00 88.19 183 LEU A CA 1
ATOM 1552 C C . LEU A 1 183 ? -22.378 -0.340 -4.174 1.00 88.19 183 LEU A C 1
ATOM 1554 O O . LEU A 1 183 ? -22.329 -0.357 -2.948 1.00 88.19 183 LEU A O 1
ATOM 1558 N N . PRO A 1 184 ? -23.426 -0.856 -4.848 1.00 90.88 184 PRO A N 1
ATOM 1559 C CA . PRO A 1 184 ? -24.596 -1.382 -4.144 1.00 90.88 184 PRO A CA 1
ATOM 1560 C C . PRO A 1 184 ? -24.263 -2.599 -3.278 1.00 90.88 184 PRO A C 1
ATOM 1562 O O . PRO A 1 184 ? -24.722 -2.694 -2.141 1.00 90.88 184 PRO A O 1
ATOM 1565 N N . VAL A 1 185 ? -23.414 -3.499 -3.782 1.00 92.62 185 VAL A N 1
ATOM 1566 C CA . VAL A 1 185 ? -22.953 -4.676 -3.034 1.00 92.62 185 VAL A CA 1
ATOM 1567 C C . VAL A 1 185 ? -22.107 -4.238 -1.841 1.00 92.62 185 VAL A C 1
ATOM 1569 O O . VAL A 1 185 ? -22.360 -4.657 -0.716 1.00 92.62 185 VAL A O 1
ATOM 1572 N N . MET A 1 186 ? -21.150 -3.333 -2.057 1.00 89.94 186 MET A N 1
ATOM 1573 C CA . MET A 1 186 ? -20.302 -2.817 -0.981 1.00 89.94 186 MET A CA 1
ATOM 1574 C C . MET A 1 186 ? -21.110 -2.072 0.091 1.00 89.94 186 MET A C 1
ATOM 1576 O O . MET A 1 186 ? -20.842 -2.240 1.276 1.00 89.94 186 MET A O 1
ATOM 1580 N N . GLN A 1 187 ? -22.120 -1.290 -0.301 1.00 90.00 187 GLN A N 1
ATOM 1581 C CA . GLN A 1 187 ? -23.025 -0.601 0.623 1.00 90.00 187 GLN A CA 1
ATOM 1582 C C . GLN A 1 187 ? -23.887 -1.576 1.420 1.00 90.00 187 GLN A C 1
ATOM 1584 O O . GLN A 1 187 ? -24.047 -1.377 2.619 1.00 90.00 187 GLN A O 1
ATOM 1589 N N . LYS A 1 188 ? -24.398 -2.642 0.790 1.00 92.00 188 LYS A N 1
ATOM 1590 C CA . LYS A 1 188 ? -25.136 -3.703 1.487 1.00 92.00 188 LYS A CA 1
ATOM 1591 C C . LYS A 1 188 ? -24.287 -4.319 2.602 1.00 92.00 188 LYS A C 1
ATOM 1593 O O . LYS A 1 188 ? -24.728 -4.354 3.744 1.00 92.00 188 LYS A O 1
ATOM 1598 N N . TYR A 1 189 ? -23.066 -4.746 2.285 1.00 92.31 189 TYR A N 1
ATOM 1599 C CA . TYR A 1 189 ? -22.153 -5.319 3.278 1.00 92.31 189 TYR A CA 1
ATOM 1600 C C . TYR A 1 189 ? -21.737 -4.311 4.347 1.00 92.31 189 TYR A C 1
ATOM 1602 O O . TYR A 1 189 ? -21.579 -4.665 5.511 1.00 92.31 189 TYR A O 1
ATOM 1610 N N . ARG A 1 190 ? -21.575 -3.042 3.967 1.00 92.81 190 ARG A N 1
ATOM 1611 C CA . ARG A 1 190 ? -21.232 -1.986 4.916 1.00 92.81 190 ARG A CA 1
ATOM 1612 C C . ARG A 1 190 ? -22.377 -1.685 5.885 1.00 92.81 190 ARG A C 1
ATOM 1614 O O . ARG A 1 190 ? -22.068 -1.456 7.046 1.00 92.81 190 ARG A O 1
ATOM 1621 N N . LEU A 1 191 ? -23.636 -1.718 5.432 1.00 92.31 191 LEU A N 1
ATOM 1622 C CA . LEU A 1 191 ? -24.834 -1.601 6.277 1.00 92.31 191 LEU A CA 1
ATOM 1623 C C . LEU A 1 191 ? -24.936 -2.761 7.265 1.00 92.31 191 LEU A C 1
ATOM 1625 O O . LEU A 1 191 ? -25.124 -2.522 8.447 1.00 92.31 191 LEU A O 1
ATOM 1629 N N . GLN A 1 192 ? -24.746 -3.996 6.791 1.00 92.69 192 GLN A N 1
ATOM 1630 C CA . GLN A 1 192 ? -24.734 -5.183 7.656 1.00 92.69 192 GLN A CA 1
ATOM 1631 C C . GLN A 1 192 ? -23.662 -5.064 8.740 1.00 92.69 192 GLN A C 1
ATOM 1633 O O . GLN A 1 192 ? -23.934 -5.271 9.912 1.00 92.69 192 GLN A O 1
ATOM 1638 N N . PHE A 1 193 ? -22.457 -4.643 8.355 1.00 94.69 193 PHE A N 1
ATOM 1639 C CA . PHE A 1 193 ? -21.378 -4.404 9.307 1.00 94.69 193 PHE A CA 1
ATOM 1640 C C . PHE A 1 193 ? -21.692 -3.270 10.297 1.00 94.69 193 PHE A C 1
ATOM 1642 O O . PHE A 1 193 ? -21.224 -3.281 11.425 1.00 94.69 193 PHE A O 1
ATOM 1649 N N . GLU A 1 194 ? -22.487 -2.280 9.889 1.00 93.62 194 GLU A N 1
ATOM 1650 C CA . GLU A 1 194 ? -22.868 -1.139 10.727 1.00 93.62 194 GLU A CA 1
ATOM 1651 C C . GLU A 1 194 ? -23.750 -1.544 11.915 1.00 93.62 194 GLU A C 1
ATOM 1653 O O . GLU A 1 194 ? -23.732 -0.863 12.938 1.00 93.62 194 GLU A O 1
ATOM 1658 N N .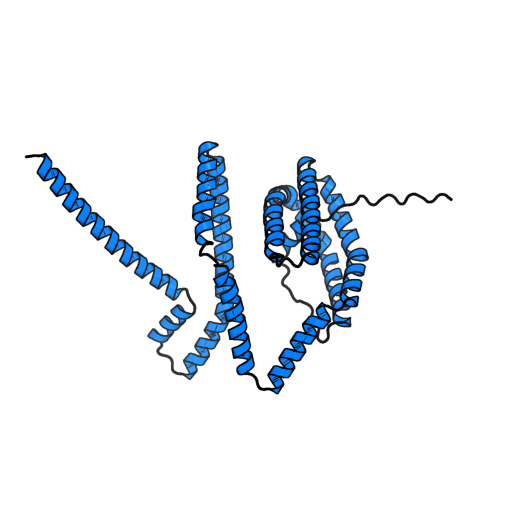 GLU A 1 195 ? -24.483 -2.654 11.799 1.00 95.12 195 GLU A N 1
ATOM 1659 C CA . GLU A 1 195 ? -25.293 -3.230 12.880 1.00 95.12 195 GLU A CA 1
ATOM 1660 C C . GLU A 1 195 ? -24.426 -3.827 14.001 1.00 95.12 195 GLU A C 1
ATOM 1662 O O . GLU A 1 195 ? -24.869 -3.890 15.145 1.00 95.12 195 GLU A O 1
ATOM 1667 N N . GLU A 1 196 ? -23.183 -4.212 13.693 1.00 95.25 196 GLU A N 1
ATOM 1668 C CA . GLU A 1 196 ? -22.229 -4.791 14.651 1.00 95.25 196 GLU A CA 1
ATOM 1669 C C . GLU A 1 196 ? -21.432 -3.723 15.420 1.00 95.25 196 GLU A C 1
ATOM 1671 O O . GLU A 1 196 ? -20.829 -4.019 16.451 1.00 95.25 196 GLU A O 1
ATOM 1676 N N . LEU A 1 197 ? -21.419 -2.481 14.929 1.00 94.88 197 LEU A N 1
ATOM 1677 C CA . LEU A 1 197 ? -20.630 -1.394 15.505 1.00 94.88 197 LEU A CA 1
ATOM 1678 C C . LEU A 1 197 ? -21.307 -0.765 16.725 1.00 94.88 197 LEU A C 1
ATOM 1680 O O . LEU A 1 197 ? -22.522 -0.527 16.727 1.00 94.88 197 LEU A O 1
ATOM 1684 N N . SER A 1 198 ? -20.497 -0.385 17.716 1.00 97.44 198 SER A N 1
ATOM 1685 C CA . SER A 1 198 ? -20.963 0.482 18.802 1.00 97.44 198 SER A CA 1
ATOM 1686 C C . SER A 1 198 ? -21.234 1.907 18.303 1.00 97.44 198 SER A C 1
ATOM 1688 O O . SER A 1 198 ? -20.792 2.306 17.220 1.00 97.44 198 SER A O 1
ATOM 1690 N N . ASP A 1 199 ? -21.964 2.698 19.087 1.00 96.69 199 ASP A N 1
ATOM 1691 C CA . ASP A 1 199 ? -22.264 4.085 18.717 1.00 96.69 199 ASP A CA 1
ATOM 1692 C C . ASP A 1 199 ? -20.997 4.955 18.652 1.00 96.69 199 ASP A C 1
ATOM 1694 O O . ASP A 1 199 ? -20.840 5.722 17.699 1.00 96.69 199 ASP A O 1
ATOM 1698 N N . ASP A 1 200 ? -20.041 4.737 19.559 1.00 96.25 200 ASP A N 1
ATOM 1699 C CA . ASP A 1 200 ? -18.726 5.393 19.533 1.00 96.25 200 ASP A CA 1
ATOM 1700 C C . ASP A 1 200 ? -17.944 5.042 18.253 1.00 96.25 200 ASP A C 1
ATOM 1702 O O . ASP A 1 200 ? -17.368 5.908 17.590 1.00 96.25 200 ASP A O 1
ATOM 1706 N N . GLU A 1 201 ? -17.941 3.764 17.853 1.00 95.38 201 GLU A N 1
ATOM 1707 C CA . GLU A 1 201 ? -17.260 3.309 16.634 1.00 95.38 201 GLU A CA 1
ATOM 1708 C C . GLU A 1 201 ? -17.902 3.908 15.371 1.00 95.38 201 GLU A C 1
ATOM 1710 O O . GLU A 1 201 ? -17.198 4.324 14.442 1.00 95.38 201 GLU A O 1
ATOM 1715 N N . LYS A 1 202 ? -19.238 4.006 15.340 1.00 94.31 202 LYS A N 1
ATOM 1716 C CA . LYS A 1 202 ? -19.978 4.677 14.259 1.00 94.31 202 LYS A CA 1
ATOM 1717 C C . LYS A 1 202 ? -19.626 6.159 14.181 1.00 94.31 202 LYS A C 1
ATOM 1719 O O . LYS A 1 202 ? -19.465 6.681 13.073 1.00 94.31 202 LYS A O 1
ATOM 1724 N N . GLU A 1 203 ? -19.497 6.836 15.319 1.00 94.44 203 GLU A N 1
ATOM 1725 C CA . GLU A 1 203 ? -19.127 8.249 15.373 1.00 94.44 203 GLU A CA 1
ATOM 1726 C C . GLU A 1 203 ? -17.716 8.489 14.819 1.00 94.44 203 GLU A C 1
ATOM 1728 O O . GLU A 1 203 ? -17.542 9.357 13.958 1.00 94.44 203 GLU A O 1
ATOM 1733 N N . ILE A 1 204 ? -16.734 7.663 15.201 1.00 93.94 204 ILE A N 1
ATOM 1734 C CA . ILE A 1 204 ? -15.366 7.722 14.655 1.00 93.94 204 ILE A CA 1
ATOM 1735 C C . ILE A 1 204 ? -15.389 7.599 13.125 1.00 93.94 204 ILE A C 1
ATOM 1737 O O . ILE A 1 204 ? -14.831 8.439 12.412 1.00 93.94 204 ILE A O 1
ATOM 1741 N N . ILE A 1 205 ? -16.078 6.584 12.589 1.00 93.00 205 ILE A N 1
ATOM 1742 C CA . ILE A 1 205 ? -16.157 6.378 11.136 1.00 93.00 205 ILE A CA 1
ATOM 1743 C C . ILE A 1 205 ? -16.840 7.566 10.449 1.00 93.00 205 ILE A C 1
ATOM 1745 O O . ILE A 1 205 ? -16.370 8.030 9.406 1.00 93.00 205 ILE A O 1
ATOM 1749 N N . LYS A 1 206 ? -17.930 8.085 11.022 1.00 93.00 206 LYS A N 1
ATOM 1750 C CA . LYS A 1 206 ? -18.654 9.244 10.486 1.00 93.00 206 LYS A CA 1
ATOM 1751 C C . LYS A 1 206 ? -17.759 10.484 10.416 1.00 93.00 206 LYS A C 1
ATOM 1753 O O . LYS A 1 206 ? -17.742 11.150 9.377 1.00 93.00 206 LYS A O 1
ATOM 1758 N N . ASN A 1 207 ? -16.984 10.752 11.466 1.00 92.94 207 ASN A N 1
ATOM 1759 C CA . ASN A 1 207 ? -16.044 11.871 11.522 1.00 92.94 207 ASN A CA 1
ATOM 1760 C C . ASN A 1 207 ? -14.945 11.730 10.461 1.00 92.94 207 ASN A C 1
ATOM 1762 O O . ASN A 1 207 ? -14.690 12.666 9.703 1.00 92.94 207 ASN A O 1
ATOM 1766 N N . LEU A 1 208 ? -14.369 10.534 10.303 1.00 92.25 208 LEU A N 1
ATOM 1767 C CA . LEU A 1 208 ? -13.372 10.268 9.261 1.00 92.25 208 LEU A CA 1
ATOM 1768 C C . LEU A 1 208 ? -13.937 10.398 7.840 1.00 92.25 208 LEU A C 1
ATOM 1770 O O . LEU A 1 208 ? -13.246 10.871 6.935 1.00 92.25 208 LEU A O 1
ATOM 1774 N N . VAL A 1 209 ? -15.195 10.007 7.616 1.00 90.12 209 VAL A N 1
ATOM 1775 C CA . VAL A 1 209 ? -15.876 10.195 6.325 1.00 90.12 209 VAL A CA 1
ATOM 1776 C C . VAL A 1 209 ? -16.100 11.681 6.026 1.00 90.12 209 VAL A C 1
ATOM 1778 O O . VAL A 1 209 ? -15.890 12.099 4.882 1.00 90.12 209 VAL A O 1
ATOM 1781 N N . ALA A 1 210 ? -16.492 12.479 7.024 1.00 89.44 210 ALA A N 1
ATOM 1782 C CA . ALA A 1 210 ? -16.631 13.930 6.887 1.00 89.44 210 ALA A CA 1
ATOM 1783 C C . ALA A 1 210 ? -15.278 14.584 6.566 1.00 89.44 210 ALA A C 1
ATOM 1785 O O . ALA A 1 210 ? -15.150 15.245 5.533 1.00 89.44 210 ALA A O 1
ATOM 1786 N N . LYS A 1 211 ? -14.242 14.259 7.343 1.00 88.44 211 LYS A N 1
ATOM 1787 C CA . LYS A 1 211 ? -12.871 14.741 7.143 1.00 88.44 211 LYS A CA 1
ATOM 1788 C C . LYS A 1 211 ? -12.323 14.377 5.757 1.00 88.44 211 LYS A C 1
ATOM 1790 O O . LYS A 1 211 ? -11.753 15.211 5.060 1.00 88.44 211 LYS A O 1
ATOM 1795 N N . ARG A 1 212 ? -12.578 13.153 5.267 1.00 87.75 212 ARG A N 1
ATOM 1796 C CA . ARG A 1 212 ? -12.216 12.737 3.893 1.00 87.75 212 ARG A CA 1
ATOM 1797 C C . ARG A 1 212 ? -12.862 13.624 2.827 1.00 87.75 212 ARG A C 1
ATOM 1799 O O . ARG A 1 212 ? -12.270 13.846 1.769 1.00 87.75 212 ARG A O 1
ATOM 1806 N N . LYS A 1 213 ? -14.109 14.046 3.051 1.00 86.25 213 LYS A N 1
ATOM 1807 C CA . LYS A 1 213 ? -14.851 14.901 2.120 1.00 86.25 213 LYS A CA 1
ATOM 1808 C C . LYS A 1 213 ? -14.253 16.307 2.094 1.00 86.25 213 LYS A C 1
ATOM 1810 O O . LYS A 1 213 ? -14.044 16.808 0.995 1.00 86.25 213 LYS A O 1
ATOM 1815 N N . GLU A 1 214 ? -13.931 16.867 3.258 1.00 86.00 214 GLU A N 1
ATOM 1816 C CA . GLU A 1 214 ? -13.276 18.176 3.407 1.00 86.00 214 GLU A CA 1
ATOM 1817 C C . GLU A 1 214 ? -11.925 18.212 2.685 1.00 86.00 214 GLU A C 1
ATOM 1819 O O . GLU A 1 214 ? -11.744 19.022 1.776 1.00 86.00 214 GLU A O 1
ATOM 1824 N N . TYR A 1 215 ? -11.051 17.229 2.937 1.00 82.88 215 TYR A N 1
ATOM 1825 C CA . TYR A 1 215 ? -9.777 17.107 2.216 1.00 82.88 215 TYR A CA 1
ATOM 1826 C C . TYR A 1 215 ? -9.958 17.032 0.698 1.00 82.88 215 TYR A C 1
ATOM 1828 O O . TYR A 1 215 ? -9.175 17.592 -0.066 1.00 82.88 215 TYR A O 1
ATOM 1836 N N . ARG A 1 216 ? -10.987 16.321 0.217 1.00 79.62 216 ARG A N 1
ATOM 1837 C CA . ARG A 1 216 ? -11.259 16.250 -1.226 1.00 79.62 216 ARG A CA 1
ATOM 1838 C C . ARG A 1 216 ? -11.706 17.594 -1.791 1.00 79.62 216 ARG A C 1
ATOM 1840 O O . ARG A 1 216 ? -11.285 17.909 -2.900 1.00 79.62 216 ARG A O 1
ATOM 1847 N N . SER A 1 217 ? -12.540 18.355 -1.081 1.00 78.69 217 SER A N 1
ATOM 1848 C CA . SER A 1 217 ? -12.927 19.703 -1.514 1.00 78.69 217 SER A CA 1
ATOM 1849 C C . SER A 1 217 ? -11.746 20.669 -1.509 1.00 78.69 217 SER A C 1
ATOM 1851 O O . SER A 1 217 ? -11.557 21.356 -2.504 1.00 78.69 217 SER A O 1
ATOM 1853 N N . GLU A 1 218 ? -10.898 20.651 -0.480 1.00 77.94 218 GLU A N 1
ATOM 1854 C CA . GLU A 1 218 ? -9.691 21.490 -0.405 1.00 77.94 218 GLU A CA 1
ATOM 1855 C C . GLU A 1 218 ? -8.710 21.186 -1.548 1.00 77.94 218 GLU A C 1
ATOM 1857 O O . GLU A 1 218 ? -8.155 22.089 -2.174 1.00 77.94 218 GLU A O 1
ATOM 1862 N N . ILE A 1 219 ? -8.543 19.907 -1.902 1.00 73.69 219 ILE A N 1
ATOM 1863 C CA . ILE A 1 219 ? -7.719 19.495 -3.050 1.00 73.69 219 ILE A CA 1
ATOM 1864 C C . ILE A 1 219 ? -8.305 19.988 -4.383 1.00 73.69 219 ILE A C 1
ATOM 1866 O O . ILE A 1 219 ? -7.552 20.219 -5.329 1.00 73.69 219 ILE A O 1
ATOM 1870 N N . ILE A 1 220 ? -9.630 20.097 -4.501 1.00 71.19 220 ILE A N 1
ATOM 1871 C CA . ILE A 1 220 ? -10.290 20.630 -5.704 1.00 71.19 220 ILE A CA 1
ATOM 1872 C C . ILE A 1 220 ? -10.175 22.158 -5.735 1.00 71.19 220 ILE A C 1
ATOM 1874 O O . ILE A 1 220 ? -9.937 22.722 -6.795 1.00 71.19 220 ILE A O 1
ATOM 1878 N N . GLN A 1 221 ? -10.297 22.825 -4.591 1.00 67.56 221 GLN A N 1
ATOM 1879 C CA . GLN A 1 221 ? -10.215 24.279 -4.499 1.00 67.56 221 GLN A CA 1
ATOM 1880 C C . GLN A 1 221 ? -8.789 24.789 -4.756 1.00 67.56 221 GLN A C 1
ATOM 1882 O O . GLN A 1 221 ? -8.594 25.635 -5.620 1.00 67.56 221 GLN A O 1
ATOM 1887 N N . SER A 1 222 ? -7.777 24.162 -4.153 1.00 65.00 222 SER A N 1
ATOM 1888 C CA . SER A 1 222 ? -6.360 24.455 -4.440 1.00 65.00 222 SER A CA 1
ATOM 1889 C C . SER A 1 222 ? -5.947 24.176 -5.894 1.00 65.00 222 SER A C 1
ATOM 1891 O O . SER A 1 222 ? -4.958 24.721 -6.372 1.00 65.00 222 SER A O 1
ATOM 1893 N N . GLN A 1 223 ? -6.696 23.347 -6.638 1.00 59.53 223 GLN A N 1
ATOM 1894 C CA . GLN A 1 223 ? -6.492 23.179 -8.086 1.00 59.53 223 GLN A CA 1
ATOM 1895 C C . GLN A 1 223 ? -6.964 24.375 -8.907 1.00 59.53 223 GLN A C 1
ATOM 1897 O O . GLN A 1 223 ? -6.437 24.583 -9.995 1.00 59.53 223 GLN A O 1
ATOM 1902 N N . LEU A 1 224 ? -7.961 25.112 -8.422 1.00 57.38 224 LEU A N 1
ATOM 1903 C CA . LEU A 1 224 ? -8.453 26.322 -9.075 1.00 57.38 224 LEU A CA 1
ATOM 1904 C C . LEU A 1 224 ? -7.532 27.519 -8.795 1.00 57.38 224 LEU A C 1
ATOM 1906 O O . LEU A 1 224 ? -7.479 28.438 -9.602 1.00 57.38 224 LEU A O 1
ATOM 1910 N N . GLU A 1 225 ? -6.792 27.478 -7.685 1.00 59.66 225 GLU A N 1
ATOM 1911 C CA . GLU A 1 225 ? -5.920 28.559 -7.201 1.00 59.66 225 GLU A CA 1
ATOM 1912 C C . GLU A 1 225 ? -4.440 28.394 -7.628 1.00 59.66 225 GLU A C 1
ATOM 1914 O O . GLU A 1 225 ? -3.585 29.168 -7.215 1.00 59.66 225 GLU A O 1
ATOM 1919 N N . ASP A 1 226 ? -4.132 27.399 -8.475 1.00 51.91 226 ASP A N 1
ATOM 1920 C CA . ASP A 1 226 ? -2.801 27.086 -9.045 1.00 51.91 226 ASP A CA 1
ATOM 1921 C C . ASP A 1 226 ? -1.665 26.883 -8.014 1.00 51.91 226 ASP A C 1
ATOM 1923 O O . ASP A 1 226 ? -0.471 26.870 -8.332 1.00 51.91 226 ASP A O 1
ATOM 1927 N N . GLU A 1 227 ? -2.021 26.643 -6.750 1.00 48.16 227 GLU A N 1
ATOM 1928 C CA . GLU A 1 227 ? -1.054 26.313 -5.715 1.00 48.16 227 GLU A CA 1
ATOM 1929 C C . GLU A 1 227 ? -0.555 24.873 -5.897 1.00 48.16 227 GLU A C 1
ATOM 1931 O O . GLU A 1 227 ? -1.300 23.887 -5.837 1.00 48.16 227 GLU A O 1
ATOM 1936 N N . SER A 1 228 ? 0.761 24.723 -6.087 1.00 47.78 228 SER A N 1
ATOM 1937 C CA . SER A 1 228 ? 1.450 23.426 -6.176 1.00 47.78 228 SER A CA 1
ATOM 1938 C C . SER A 1 228 ? 1.535 22.700 -4.821 1.00 47.78 228 SER A C 1
ATOM 1940 O O . SER A 1 228 ? 2.587 22.217 -4.398 1.00 47.78 228 SER A O 1
ATOM 1942 N N . ILE A 1 229 ? 0.417 22.588 -4.106 1.00 51.84 229 ILE A N 1
ATOM 1943 C CA . ILE A 1 229 ? 0.341 21.787 -2.889 1.00 51.84 229 ILE A CA 1
ATOM 1944 C C . ILE A 1 229 ? 0.700 20.346 -3.258 1.00 51.84 229 ILE A C 1
ATOM 1946 O O . ILE A 1 229 ? 0.233 19.794 -4.257 1.00 51.84 229 ILE A O 1
ATOM 1950 N N . ASN A 1 230 ? 1.573 19.718 -2.468 1.00 60.72 230 ASN A N 1
ATOM 1951 C CA . ASN A 1 230 ? 1.977 18.326 -2.644 1.00 60.72 230 ASN A CA 1
ATOM 1952 C C . ASN A 1 230 ? 0.778 17.403 -2.342 1.00 60.72 230 ASN A C 1
ATOM 1954 O O . ASN A 1 230 ? 0.669 16.847 -1.251 1.00 60.72 230 ASN A O 1
ATOM 1958 N N . LYS A 1 231 ? -0.122 17.253 -3.325 1.00 57.00 231 LYS A N 1
ATOM 1959 C CA . LYS A 1 231 ? -1.419 16.539 -3.277 1.00 57.00 231 LYS A CA 1
ATOM 1960 C C . LYS A 1 231 ? -1.309 15.129 -2.695 1.00 57.00 231 LYS A C 1
ATOM 1962 O O . LYS A 1 231 ? -2.213 14.637 -2.026 1.00 57.00 231 LYS A O 1
ATOM 1967 N N . ASN A 1 232 ? -0.175 14.476 -2.943 1.00 60.91 232 ASN A N 1
ATOM 1968 C CA . ASN A 1 232 ? 0.098 13.132 -2.451 1.00 60.91 232 ASN A CA 1
ATOM 1969 C C . ASN A 1 232 ? 0.495 13.097 -0.968 1.00 60.91 232 ASN A C 1
ATOM 1971 O O . ASN A 1 232 ? 0.409 12.025 -0.382 1.00 60.91 232 ASN A O 1
ATOM 1975 N N . SER A 1 233 ? 0.933 14.210 -0.366 1.00 68.12 233 SER A N 1
ATOM 1976 C CA . SER A 1 233 ? 1.313 14.274 1.055 1.00 68.12 233 SER A CA 1
ATOM 1977 C C . SER A 1 233 ? 0.088 14.356 1.954 1.00 68.12 233 SER A C 1
ATOM 1979 O O . SER A 1 233 ? -0.121 13.448 2.748 1.00 68.12 233 SER A O 1
ATOM 1981 N N . GLN A 1 234 ? -0.782 15.352 1.754 1.00 72.75 234 GLN A N 1
ATOM 1982 C CA . GLN A 1 234 ? -1.960 15.567 2.609 1.00 72.75 234 GLN A CA 1
ATOM 1983 C C . GLN A 1 234 ? -2.927 14.380 2.572 1.00 72.75 234 GLN A C 1
ATOM 1985 O O . GLN A 1 234 ? -3.351 13.873 3.606 1.00 72.75 234 GLN A O 1
ATOM 1990 N N . LEU A 1 235 ? -3.220 13.856 1.376 1.00 75.31 235 LEU A N 1
ATOM 1991 C CA . LEU A 1 235 ? -4.088 12.688 1.259 1.00 75.31 235 LEU A CA 1
ATOM 1992 C C . LEU A 1 235 ? -3.458 11.448 1.916 1.00 75.31 235 LEU A C 1
ATOM 1994 O O . LEU A 1 235 ? -4.160 10.631 2.508 1.00 75.31 235 LEU A O 1
ATOM 1998 N N . LYS A 1 236 ? -2.132 11.293 1.824 1.00 78.50 236 LYS A N 1
ATOM 1999 C CA . LYS A 1 236 ? -1.406 10.197 2.478 1.00 78.50 236 LYS A CA 1
ATOM 2000 C C . LYS A 1 236 ? -1.414 10.349 3.998 1.00 78.50 236 LYS A C 1
ATOM 2002 O O . LYS A 1 236 ? -1.580 9.342 4.677 1.00 78.50 236 LYS A O 1
ATOM 2007 N N . GLU A 1 237 ? -1.247 11.562 4.510 1.00 80.19 237 GLU A N 1
ATOM 2008 C CA . GLU A 1 237 ? -1.345 11.886 5.937 1.00 80.19 237 GLU A CA 1
ATOM 2009 C C . GLU A 1 237 ? -2.732 11.532 6.475 1.00 80.19 237 GLU A C 1
ATOM 2011 O O . GLU A 1 237 ? -2.819 10.760 7.427 1.00 80.19 237 GLU A O 1
ATOM 2016 N N . PHE A 1 238 ? -3.800 11.938 5.779 1.00 86.75 238 PHE A N 1
ATOM 2017 C CA . PHE A 1 238 ? -5.165 11.529 6.117 1.00 86.75 238 PHE A CA 1
ATOM 2018 C C . PHE A 1 238 ? -5.314 10.000 6.194 1.00 86.75 238 PHE A C 1
ATOM 2020 O O . PHE A 1 238 ? -5.856 9.478 7.162 1.00 86.75 238 PHE A O 1
ATOM 2027 N N . TYR A 1 239 ? -4.816 9.243 5.206 1.00 83.81 239 TYR A N 1
ATOM 2028 C CA . TYR A 1 239 ? -4.923 7.777 5.254 1.00 83.81 239 TYR A CA 1
ATOM 2029 C C . TYR A 1 239 ? -4.086 7.142 6.375 1.00 83.81 239 TYR A C 1
ATOM 2031 O O . TYR A 1 239 ? -4.445 6.065 6.847 1.00 83.81 239 TYR A O 1
ATOM 2039 N N . LEU A 1 240 ? -2.978 7.760 6.794 1.00 82.75 240 LEU A N 1
ATOM 2040 C CA . LEU A 1 240 ? -2.193 7.294 7.942 1.00 82.75 240 LEU A CA 1
ATOM 2041 C C . LEU A 1 240 ? -2.938 7.534 9.260 1.00 82.75 240 LEU A C 1
ATOM 2043 O O . LEU A 1 240 ? -2.960 6.651 10.120 1.00 82.75 240 LEU A O 1
ATOM 2047 N N . GLU A 1 241 ? -3.573 8.694 9.394 1.00 86.12 241 GLU A N 1
ATOM 2048 C CA . GLU A 1 241 ? -4.420 9.037 10.535 1.00 86.12 241 GLU A CA 1
ATOM 2049 C C . GLU A 1 241 ? -5.641 8.113 10.607 1.00 86.12 241 GLU A C 1
ATOM 2051 O O . GLU A 1 241 ? -5.800 7.382 11.583 1.00 86.12 241 GLU A O 1
ATOM 2056 N N . ALA A 1 242 ? -6.414 8.024 9.521 1.00 87.50 242 ALA A N 1
ATOM 2057 C CA . ALA A 1 242 ? -7.575 7.145 9.428 1.00 87.50 242 ALA A CA 1
ATOM 2058 C C . ALA A 1 242 ? -7.203 5.681 9.697 1.00 87.50 242 ALA A C 1
ATOM 2060 O O . ALA A 1 242 ? -7.940 4.965 10.364 1.00 87.50 242 ALA A O 1
ATOM 2061 N N . ARG A 1 243 ? -6.035 5.217 9.230 1.00 87.38 243 ARG A N 1
ATOM 2062 C CA . ARG A 1 243 ? -5.543 3.873 9.564 1.00 87.38 243 ARG A CA 1
ATOM 2063 C C . ARG A 1 243 ? -5.365 3.693 11.067 1.00 87.38 243 ARG A C 1
ATOM 2065 O O . ARG A 1 243 ? -5.677 2.624 11.573 1.00 87.38 243 ARG A O 1
ATOM 2072 N N . THR A 1 244 ? -4.821 4.692 11.750 1.00 86.75 244 THR A N 1
ATOM 2073 C CA . THR A 1 244 ? -4.550 4.626 13.189 1.00 86.75 244 THR A CA 1
ATOM 2074 C C . THR A 1 244 ? -5.853 4.569 13.981 1.00 86.75 244 THR A C 1
ATOM 2076 O O . THR A 1 244 ? -5.980 3.725 14.863 1.00 86.75 244 THR A O 1
ATOM 2079 N N . GLU A 1 245 ? -6.834 5.394 13.615 1.00 90.12 245 GLU A N 1
ATOM 2080 C CA . GLU A 1 245 ? -8.143 5.445 14.280 1.00 90.12 245 GLU A CA 1
ATOM 2081 C C . GLU A 1 245 ? -9.036 4.239 13.976 1.00 90.12 245 GLU A C 1
ATOM 2083 O O . GLU A 1 245 ? -9.769 3.780 14.845 1.00 90.12 245 GLU A O 1
ATOM 2088 N N . LEU A 1 246 ? -8.959 3.683 12.764 1.00 91.25 246 LEU A N 1
ATOM 2089 C CA . LEU A 1 246 ? -9.759 2.519 12.375 1.00 91.25 246 LEU A CA 1
ATOM 2090 C C . LEU A 1 246 ? -9.135 1.187 12.811 1.00 91.25 246 LEU A C 1
ATOM 2092 O O . LEU A 1 246 ? -9.806 0.158 12.752 1.00 91.25 246 LEU A O 1
ATOM 2096 N N . MET A 1 247 ? -7.864 1.167 13.233 1.00 88.19 247 MET A N 1
ATOM 2097 C CA . MET A 1 247 ? -7.185 -0.076 13.617 1.00 88.19 247 MET A CA 1
ATOM 2098 C C . MET A 1 247 ? -7.839 -0.780 14.820 1.00 88.19 247 MET A C 1
ATOM 2100 O O . MET A 1 247 ? -7.991 -2.000 14.755 1.00 88.19 247 MET A O 1
ATOM 2104 N N . PRO A 1 248 ? -8.251 -0.081 15.899 1.00 93.19 248 PRO A N 1
ATOM 2105 C CA . PRO A 1 248 ? -8.994 -0.700 16.994 1.00 93.19 248 PRO A CA 1
ATOM 2106 C C . PRO A 1 248 ? -10.301 -1.344 16.520 1.00 93.19 248 PRO A C 1
ATOM 2108 O O . PRO A 1 248 ? -10.523 -2.515 16.809 1.00 93.19 248 PRO A O 1
ATOM 2111 N N . ILE A 1 249 ? -11.093 -0.636 15.704 1.00 92.88 249 ILE A N 1
ATOM 2112 C CA . ILE A 1 249 ? -12.352 -1.146 15.130 1.00 92.88 249 ILE A CA 1
ATOM 2113 C C . ILE A 1 249 ? -12.082 -2.401 14.291 1.00 92.88 249 ILE A C 1
ATOM 2115 O O . ILE A 1 249 ? -12.753 -3.420 14.440 1.00 92.88 249 ILE A O 1
ATOM 2119 N N . TYR A 1 250 ? -11.051 -2.365 13.440 1.00 91.19 250 TYR A N 1
ATOM 2120 C CA . TYR A 1 250 ? -10.636 -3.530 12.661 1.00 91.19 250 TYR A CA 1
ATOM 2121 C C . TYR A 1 250 ? -10.279 -4.725 13.549 1.00 91.19 250 TYR A C 1
ATOM 2123 O O . TYR A 1 250 ? -10.676 -5.845 13.243 1.00 91.19 250 TYR A O 1
ATOM 2131 N N . ASN A 1 251 ? -9.528 -4.505 14.629 1.00 91.50 251 ASN A N 1
ATOM 2132 C CA . ASN A 1 251 ? -9.113 -5.580 15.524 1.00 91.50 251 ASN A CA 1
ATOM 2133 C C . ASN A 1 251 ? -10.302 -6.171 16.296 1.00 91.50 251 ASN A C 1
ATOM 2135 O O . ASN A 1 251 ? -10.385 -7.394 16.402 1.00 91.50 251 ASN A O 1
ATOM 2139 N N . ASN A 1 252 ? -11.218 -5.326 16.780 1.00 95.69 252 ASN A N 1
ATOM 2140 C CA . ASN A 1 252 ? -12.426 -5.742 17.500 1.00 95.69 252 ASN A CA 1
ATOM 2141 C C . ASN A 1 252 ? -13.342 -6.600 16.621 1.00 95.69 252 ASN A C 1
ATOM 2143 O O . ASN A 1 252 ? -13.869 -7.615 17.067 1.00 95.69 252 ASN A O 1
ATOM 2147 N N . HIS A 1 253 ? -13.465 -6.229 15.346 1.00 94.88 253 HIS A N 1
ATOM 2148 C CA . HIS A 1 253 ? -14.395 -6.847 14.399 1.00 94.88 253 HIS A CA 1
ATOM 2149 C C . HIS A 1 253 ? -13.701 -7.678 13.316 1.00 94.88 253 HIS A C 1
ATOM 2151 O O . HIS A 1 253 ? -14.234 -7.893 12.222 1.00 94.88 253 HIS A O 1
ATOM 2157 N N . LYS A 1 254 ? -12.481 -8.148 13.596 1.00 92.38 254 LYS A N 1
ATOM 2158 C CA . LYS A 1 254 ? -11.627 -8.822 12.610 1.00 92.38 254 LYS A CA 1
ATOM 2159 C C . LYS A 1 254 ? -12.323 -10.023 11.972 1.00 92.38 254 LYS A C 1
ATOM 2161 O O . LYS A 1 254 ? -12.297 -10.163 10.752 1.00 92.38 254 LYS A O 1
ATOM 2166 N N . THR A 1 255 ? -12.964 -10.861 12.784 1.00 93.06 255 THR A N 1
ATOM 2167 C CA . THR A 1 255 ? -13.656 -12.075 12.328 1.00 93.06 255 THR A CA 1
ATOM 2168 C C . THR A 1 255 ? -14.783 -11.747 11.347 1.00 93.06 255 THR A C 1
ATOM 2170 O O . THR A 1 255 ? -14.860 -12.345 10.272 1.00 93.06 255 THR A O 1
ATOM 2173 N N . SER A 1 256 ? -15.618 -10.756 11.667 1.00 93.12 256 SER A N 1
ATOM 2174 C CA . SER A 1 256 ? -16.703 -10.301 10.792 1.00 93.12 256 SER A CA 1
ATOM 2175 C C . SER A 1 256 ? -16.171 -9.720 9.484 1.00 93.12 256 SER A C 1
ATOM 2177 O O . SER A 1 256 ? -16.647 -10.066 8.402 1.00 93.12 256 SER A O 1
ATOM 2179 N N . LEU A 1 257 ? -15.116 -8.904 9.548 1.00 90.12 257 LEU A N 1
ATOM 2180 C CA . LEU A 1 257 ? -14.482 -8.324 8.362 1.00 90.12 257 LEU A CA 1
ATOM 2181 C C . LEU A 1 257 ? -13.811 -9.382 7.471 1.00 90.12 257 LEU A C 1
ATOM 2183 O O . LEU A 1 257 ? -13.865 -9.274 6.244 1.00 90.12 257 LEU A O 1
ATOM 2187 N N . GLU A 1 258 ? -13.210 -10.424 8.050 1.00 90.00 258 GLU A N 1
ATOM 2188 C CA . GLU A 1 258 ? -12.656 -11.563 7.307 1.00 90.00 258 GLU A CA 1
ATOM 2189 C C . GLU A 1 258 ? -13.753 -12.402 6.638 1.00 90.00 258 GLU A C 1
ATOM 2191 O O . GLU A 1 258 ? -13.593 -12.814 5.481 1.00 90.00 258 GLU A O 1
ATOM 2196 N N . LYS A 1 259 ? -14.894 -12.590 7.311 1.00 92.31 259 LYS A N 1
ATOM 2197 C CA . LYS A 1 259 ? -16.078 -13.235 6.732 1.00 92.31 259 LYS A CA 1
ATOM 2198 C C . LYS A 1 259 ? -16.607 -12.438 5.538 1.00 92.31 259 LYS A C 1
ATOM 2200 O O . LYS A 1 259 ? -16.688 -12.984 4.439 1.00 92.31 259 LYS A O 1
ATOM 2205 N N . ILE A 1 260 ? -16.843 -11.134 5.705 1.00 90.44 260 ILE A N 1
ATOM 2206 C CA . ILE A 1 260 ? -17.261 -10.231 4.617 1.00 90.44 260 ILE A CA 1
ATOM 2207 C C . ILE A 1 260 ? -16.254 -10.271 3.460 1.00 90.44 260 ILE A C 1
ATOM 2209 O O . ILE A 1 260 ? -16.636 -10.348 2.293 1.00 90.44 260 ILE A O 1
ATOM 2213 N N . ALA A 1 261 ? -14.950 -10.249 3.751 1.00 88.56 261 ALA A N 1
ATOM 2214 C CA . ALA A 1 261 ? -13.918 -10.315 2.719 1.00 88.56 261 ALA A CA 1
ATOM 2215 C C . ALA A 1 261 ? -13.947 -11.634 1.929 1.00 88.56 261 ALA A C 1
ATOM 2217 O O . ALA A 1 261 ? -13.660 -11.620 0.729 1.00 88.56 261 ALA A O 1
ATOM 2218 N N . THR A 1 262 ? -14.285 -12.741 2.591 1.00 89.25 262 THR A N 1
ATOM 2219 C CA . THR A 1 262 ? -14.431 -14.065 1.974 1.00 89.25 262 THR A CA 1
ATOM 2220 C C . THR A 1 262 ? -15.672 -14.116 1.088 1.00 89.25 262 THR A C 1
ATOM 2222 O O . THR A 1 262 ? -15.576 -14.524 -0.067 1.00 89.25 262 THR A O 1
ATOM 2225 N N . GLU A 1 263 ? -16.808 -13.610 1.567 1.00 91.81 263 GLU A N 1
ATOM 2226 C CA . GLU A 1 263 ? -18.047 -13.540 0.783 1.00 91.81 263 GLU A CA 1
ATOM 2227 C C . GLU A 1 263 ? -17.936 -12.593 -0.424 1.00 91.81 263 GLU A C 1
ATOM 2229 O O . GLU A 1 263 ? -18.487 -12.862 -1.491 1.00 91.81 263 GLU A O 1
ATOM 2234 N N . LEU A 1 264 ? -17.166 -11.507 -0.299 1.00 88.88 264 LEU A N 1
ATOM 2235 C CA . LEU A 1 264 ? -16.891 -10.576 -1.396 1.00 88.88 264 LEU A CA 1
ATOM 2236 C C . LEU A 1 264 ? -15.895 -11.116 -2.432 1.00 88.88 264 LEU A C 1
ATOM 2238 O O . LEU A 1 264 ? -15.780 -10.538 -3.514 1.00 88.88 264 LEU A O 1
ATOM 2242 N N . ALA A 1 265 ? -15.147 -12.181 -2.136 1.00 88.12 265 ALA A N 1
ATOM 2243 C CA . ALA A 1 265 ? -14.124 -12.717 -3.034 1.00 88.12 265 ALA A CA 1
ATOM 2244 C C . ALA A 1 265 ? -14.640 -13.071 -4.450 1.00 88.12 265 ALA A C 1
ATOM 2246 O O . ALA A 1 265 ? -14.030 -12.587 -5.410 1.00 88.12 265 ALA A O 1
ATOM 2247 N N . PRO A 1 266 ? -15.745 -13.827 -4.632 1.00 90.88 266 PRO A N 1
ATOM 2248 C CA . PRO A 1 266 ? -16.284 -14.119 -5.967 1.00 90.88 266 PRO A CA 1
ATOM 2249 C C . PRO A 1 266 ? -16.736 -12.858 -6.721 1.00 90.88 266 PRO A C 1
ATOM 2251 O O . PRO A 1 266 ? -16.473 -12.715 -7.918 1.00 90.88 266 PRO A O 1
ATOM 2254 N N . TYR A 1 267 ? -17.342 -11.892 -6.022 1.00 91.12 267 TYR A N 1
ATOM 2255 C CA . TYR A 1 267 ? -17.717 -10.610 -6.621 1.00 91.12 267 TYR A CA 1
ATOM 2256 C C . TYR A 1 267 ? -16.487 -9.843 -7.107 1.00 91.12 267 TYR A C 1
ATOM 2258 O O . TYR A 1 267 ? -16.480 -9.355 -8.230 1.00 91.12 267 TYR A O 1
ATOM 2266 N N . ARG A 1 268 ? -15.408 -9.796 -6.313 1.00 88.81 268 ARG A N 1
ATOM 2267 C CA . ARG A 1 268 ? -14.154 -9.121 -6.691 1.00 88.81 268 ARG A CA 1
ATOM 2268 C C . ARG A 1 268 ? -13.514 -9.722 -7.937 1.00 88.81 268 ARG A C 1
ATOM 2270 O O . ARG A 1 268 ? -13.028 -8.962 -8.767 1.00 88.81 268 ARG A O 1
ATOM 2277 N N . GLN A 1 269 ? -13.529 -11.048 -8.080 1.00 89.06 269 GLN A N 1
ATOM 2278 C CA . GLN A 1 269 ? -13.033 -11.714 -9.290 1.00 89.06 269 GLN A CA 1
ATOM 2279 C C . GLN A 1 269 ? -13.852 -11.315 -10.522 1.00 89.06 269 GLN A C 1
ATOM 2281 O O . GLN A 1 269 ? -13.285 -11.000 -11.567 1.00 89.06 269 GLN A O 1
ATOM 2286 N N . THR A 1 270 ? -15.178 -11.267 -10.375 1.00 92.44 270 THR A N 1
ATOM 2287 C CA . THR A 1 270 ? -16.092 -10.831 -11.440 1.00 92.44 270 THR A CA 1
ATOM 2288 C C . THR A 1 270 ? -15.850 -9.364 -11.801 1.00 92.44 270 THR A C 1
ATOM 2290 O O . THR A 1 270 ? -15.605 -9.045 -12.958 1.00 92.44 270 THR A O 1
ATOM 2293 N N . TRP A 1 271 ? -15.794 -8.471 -10.809 1.00 93.25 271 TRP A N 1
ATOM 2294 C CA . TRP A 1 271 ? -15.522 -7.047 -11.019 1.00 93.25 271 TRP A CA 1
ATOM 2295 C C . TRP A 1 271 ? -14.173 -6.797 -11.685 1.00 93.25 271 TRP A C 1
ATOM 2297 O O . TRP A 1 271 ? -14.060 -5.932 -12.549 1.00 93.25 271 TRP A O 1
ATOM 2307 N N . GLU A 1 272 ? -13.135 -7.531 -11.284 1.00 90.56 272 GLU A N 1
ATOM 2308 C CA . GLU A 1 272 ? -11.818 -7.426 -11.902 1.00 90.56 272 GLU A CA 1
ATOM 2309 C C . GLU A 1 272 ? -11.861 -7.857 -13.369 1.00 90.56 272 GLU A C 1
ATOM 2311 O O . GLU A 1 272 ? -11.328 -7.144 -14.222 1.00 90.56 272 GLU A O 1
ATOM 2316 N N . LYS A 1 273 ? -12.523 -8.980 -13.672 1.00 93.50 273 LYS A N 1
ATOM 2317 C CA . LYS A 1 273 ? -12.713 -9.462 -15.043 1.00 93.50 273 LYS A CA 1
ATOM 2318 C C . LYS A 1 273 ? -13.446 -8.426 -15.898 1.00 93.50 273 LYS A C 1
ATOM 2320 O O . LYS A 1 273 ? -12.926 -8.046 -16.944 1.00 93.50 273 LYS A O 1
ATOM 2325 N N . ASP A 1 274 ? -14.573 -7.910 -15.422 1.00 94.94 274 ASP A N 1
ATOM 2326 C CA . ASP A 1 274 ? -15.404 -6.964 -16.172 1.00 94.94 274 ASP A CA 1
ATOM 2327 C C . ASP A 1 274 ? -14.691 -5.617 -16.371 1.00 94.94 274 ASP A C 1
ATOM 2329 O O . ASP A 1 274 ? -14.705 -5.046 -17.460 1.00 94.94 274 ASP A O 1
ATOM 2333 N N . ILE A 1 275 ? -13.985 -5.108 -15.352 1.00 92.81 275 ILE A N 1
ATOM 2334 C CA . ILE A 1 275 ? -13.175 -3.886 -15.486 1.00 92.81 275 ILE A CA 1
ATOM 2335 C C . ILE A 1 275 ? -12.028 -4.101 -16.478 1.00 92.81 275 ILE A C 1
ATOM 2337 O O . ILE A 1 275 ? -11.677 -3.182 -17.222 1.00 92.81 275 ILE A O 1
ATOM 2341 N N . ASN A 1 276 ? -11.411 -5.283 -16.484 1.00 92.81 276 ASN A N 1
ATOM 2342 C CA . ASN A 1 276 ? -10.358 -5.621 -17.437 1.00 92.81 276 ASN A CA 1
ATOM 2343 C C . ASN A 1 276 ? -10.905 -5.720 -18.867 1.00 92.81 276 ASN A C 1
ATOM 2345 O O . ASN A 1 276 ? -10.235 -5.262 -19.789 1.00 92.81 276 ASN A O 1
ATOM 2349 N N . GLU A 1 277 ? -12.126 -6.225 -19.042 1.00 95.19 277 GLU A N 1
ATOM 2350 C CA . GLU A 1 277 ? -12.835 -6.217 -20.324 1.00 95.19 277 GLU A CA 1
ATOM 2351 C C . GLU A 1 277 ? -13.192 -4.793 -20.778 1.00 95.19 277 GLU A C 1
ATOM 2353 O O . GLU A 1 277 ? -13.026 -4.447 -21.944 1.00 95.19 277 GLU A O 1
ATOM 2358 N N . ILE A 1 278 ? -13.615 -3.913 -19.866 1.00 93.75 278 ILE A N 1
ATOM 2359 C CA . ILE A 1 278 ? -13.810 -2.494 -20.195 1.00 93.75 278 ILE A CA 1
ATOM 2360 C C . ILE A 1 278 ? -12.477 -1.879 -20.645 1.00 93.75 278 ILE A C 1
ATOM 2362 O O . ILE A 1 278 ? -12.430 -1.194 -21.660 1.00 93.75 278 ILE A O 1
ATOM 2366 N N . LYS A 1 279 ? -11.375 -2.139 -19.932 1.00 91.50 279 LYS A N 1
ATOM 2367 C CA . LYS A 1 279 ? -10.048 -1.599 -20.275 1.00 91.50 279 LYS A CA 1
ATOM 2368 C C . LYS A 1 279 ? -9.522 -2.103 -21.615 1.00 91.50 279 LYS A C 1
ATOM 2370 O O . LYS A 1 279 ? -8.920 -1.310 -22.336 1.00 91.50 279 LYS A O 1
ATOM 2375 N N . SER A 1 280 ? -9.741 -3.371 -21.961 1.00 92.75 280 SER A N 1
ATOM 2376 C CA . SER A 1 280 ? -9.253 -3.935 -23.225 1.00 92.75 280 SER A CA 1
ATOM 2377 C C . SER A 1 280 ? -9.900 -3.297 -24.458 1.00 92.75 280 SER A C 1
ATOM 2379 O O . SER A 1 280 ? -9.276 -3.287 -25.513 1.00 92.75 280 SER A O 1
ATOM 2381 N N . LYS A 1 281 ? -11.089 -2.689 -24.323 1.00 93.69 281 LYS A N 1
ATOM 2382 C CA . LYS A 1 281 ? -11.743 -1.920 -25.400 1.00 93.69 281 LYS A CA 1
ATOM 2383 C C . LYS A 1 281 ? -11.021 -0.612 -25.743 1.00 93.69 281 LYS A C 1
ATOM 2385 O O . LYS A 1 281 ? -11.167 -0.122 -26.856 1.00 93.69 281 LYS A O 1
ATOM 2390 N N . TYR A 1 282 ? -10.266 -0.039 -24.802 1.00 90.19 282 TYR A N 1
ATOM 2391 C CA . TYR A 1 282 ? -9.655 1.292 -24.950 1.00 90.19 282 TYR A CA 1
ATOM 2392 C C . TYR A 1 282 ? -8.126 1.287 -24.922 1.00 90.19 282 TYR A C 1
ATOM 2394 O O . TYR A 1 282 ? -7.513 2.226 -25.419 1.00 90.19 282 TYR A O 1
ATOM 2402 N N . ILE A 1 283 ? -7.508 0.274 -24.313 1.00 87.25 283 ILE A N 1
ATOM 2403 C CA . ILE A 1 283 ? -6.057 0.179 -24.146 1.00 87.25 283 ILE A CA 1
ATOM 2404 C C . ILE A 1 283 ? -5.546 -0.932 -25.064 1.00 87.25 283 ILE A C 1
ATOM 2406 O O . ILE A 1 283 ? -5.749 -2.117 -24.792 1.00 87.25 283 ILE A O 1
ATOM 2410 N N . GLU A 1 284 ? -4.852 -0.566 -26.140 1.00 82.44 284 GLU A N 1
ATOM 2411 C CA . GLU A 1 284 ? -4.259 -1.565 -27.033 1.00 82.44 284 GLU A CA 1
ATOM 2412 C C . GLU A 1 284 ? -3.150 -2.334 -26.303 1.00 82.44 284 GLU A C 1
ATOM 2414 O O . GLU A 1 284 ? -2.351 -1.757 -25.560 1.00 82.44 284 GLU A O 1
ATOM 2419 N N . ASN A 1 285 ? -3.098 -3.651 -26.509 1.00 82.50 285 ASN A N 1
ATOM 2420 C CA . ASN A 1 285 ? -2.182 -4.555 -25.809 1.00 82.50 285 ASN A CA 1
ATOM 2421 C C . ASN A 1 285 ? -2.371 -4.556 -24.279 1.00 82.50 285 ASN A C 1
ATOM 2423 O O . ASN A 1 285 ? -1.419 -4.803 -23.529 1.00 82.50 285 ASN A O 1
ATOM 2427 N N . PHE A 1 286 ? -3.593 -4.287 -23.797 1.00 83.88 286 PHE A N 1
ATOM 2428 C CA . PHE A 1 286 ? -3.922 -4.414 -22.382 1.00 83.88 286 PHE A CA 1
ATOM 2429 C C . PHE A 1 286 ? -3.610 -5.825 -21.878 1.00 83.88 286 PHE A C 1
ATOM 2431 O O . PHE A 1 286 ? -4.182 -6.812 -22.336 1.00 83.88 286 PHE A O 1
ATOM 2438 N N . LYS A 1 287 ? -2.715 -5.913 -20.892 1.00 83.19 287 LYS A N 1
ATOM 2439 C CA . LYS A 1 287 ? -2.449 -7.154 -20.168 1.00 83.19 287 LYS A CA 1
ATOM 2440 C C . LYS A 1 287 ? -3.159 -7.091 -18.818 1.00 83.19 287 LYS A C 1
ATOM 2442 O O . LYS A 1 287 ? -2.844 -6.185 -18.037 1.00 83.19 287 LYS A O 1
ATOM 2447 N N . PRO A 1 288 ? -4.090 -8.015 -18.524 1.00 81.31 288 PRO A N 1
ATOM 2448 C CA . PRO A 1 288 ? -4.727 -8.064 -17.219 1.00 81.31 288 PRO A CA 1
ATOM 2449 C C . PRO A 1 288 ? -3.658 -8.242 -16.139 1.00 81.31 288 PRO A C 1
ATOM 2451 O O . PRO A 1 288 ? -2.675 -8.968 -16.297 1.00 81.31 288 PRO A O 1
ATOM 2454 N N . SER A 1 289 ? -3.826 -7.511 -15.044 1.00 69.19 289 SER A N 1
ATOM 2455 C CA . SER A 1 289 ? -2.889 -7.532 -13.931 1.00 69.19 289 SER A CA 1
ATOM 2456 C C . SER A 1 289 ? -2.989 -8.872 -13.203 1.00 69.19 289 SER A C 1
ATOM 2458 O O . SER A 1 289 ? -3.948 -9.107 -12.485 1.00 69.19 289 SER A O 1
ATOM 2460 N N . THR A 1 290 ? -1.973 -9.729 -13.299 1.00 63.47 290 THR A N 1
ATOM 2461 C CA . THR A 1 290 ? -1.884 -10.984 -12.526 1.00 63.47 290 THR A CA 1
ATOM 2462 C C . THR A 1 290 ? -1.405 -10.735 -11.086 1.00 63.47 290 THR A C 1
ATOM 2464 O O . THR A 1 290 ? -0.489 -11.402 -10.592 1.00 63.47 290 THR A O 1
ATOM 2467 N N . GLN A 1 291 ? -1.916 -9.694 -10.419 1.00 54.62 291 GLN A N 1
ATOM 2468 C CA . GLN A 1 291 ? -1.433 -9.317 -9.089 1.00 54.62 291 GLN A CA 1
ATOM 2469 C C . GLN A 1 291 ? -1.750 -10.408 -8.061 1.00 54.62 291 GLN A C 1
ATOM 2471 O O . GLN A 1 291 ? -2.867 -10.905 -7.967 1.00 54.62 291 GLN A O 1
ATOM 2476 N N . LYS A 1 292 ? -0.745 -10.765 -7.249 1.00 51.91 292 LYS A N 1
ATOM 2477 C CA . LYS A 1 292 ? -0.906 -11.738 -6.163 1.00 51.91 292 LYS A CA 1
ATOM 2478 C C . LYS A 1 292 ? -1.881 -11.180 -5.105 1.00 51.91 292 LYS A C 1
ATOM 2480 O O . LYS A 1 292 ? -1.626 -10.085 -4.596 1.00 51.91 292 LYS A O 1
ATOM 2485 N N . PRO A 1 293 ? -2.913 -11.933 -4.685 1.00 54.41 293 PRO A N 1
ATOM 2486 C CA . PRO A 1 293 ? -4.025 -11.438 -3.857 1.00 54.41 293 PRO A CA 1
ATOM 2487 C C . PRO A 1 293 ? -3.650 -10.985 -2.428 1.00 54.41 293 PRO A C 1
ATOM 2489 O O . PRO A 1 293 ? -4.474 -10.410 -1.721 1.00 54.41 293 PRO A O 1
ATOM 2492 N N . GLN A 1 294 ? -2.419 -11.223 -1.962 1.00 48.50 294 GLN A N 1
ATOM 2493 C CA . GLN A 1 294 ? -2.054 -11.074 -0.546 1.00 48.50 294 GLN A CA 1
ATOM 2494 C C . GLN A 1 294 ? -1.816 -9.632 -0.059 1.00 48.50 294 GLN A C 1
ATOM 2496 O O . GLN A 1 294 ? -2.164 -9.338 1.080 1.00 48.50 294 GLN A O 1
ATOM 2501 N N . LYS A 1 295 ? -1.262 -8.713 -0.868 1.00 48.06 295 LYS A N 1
ATOM 2502 C CA . LYS A 1 295 ? -0.871 -7.361 -0.386 1.00 48.06 295 LYS A CA 1
ATOM 2503 C C . LYS A 1 295 ? -2.012 -6.329 -0.335 1.00 48.06 295 LYS A C 1
ATOM 2505 O O . LYS A 1 295 ? -1.782 -5.192 0.060 1.00 48.06 295 LYS A O 1
ATOM 2510 N N . VAL A 1 296 ? -3.233 -6.702 -0.724 1.00 56.69 296 VAL A N 1
ATOM 2511 C CA . VAL A 1 296 ? -4.357 -5.756 -0.889 1.00 56.69 296 VAL A CA 1
ATOM 2512 C C . VAL A 1 296 ? -5.339 -5.779 0.297 1.00 56.69 296 VAL A C 1
ATOM 2514 O O . VAL A 1 296 ? -6.201 -4.913 0.398 1.00 56.69 296 VAL A O 1
ATOM 2517 N N . LYS A 1 297 ? -5.210 -6.734 1.232 1.00 59.62 297 LYS A N 1
ATOM 2518 C CA . LYS A 1 297 ? -6.228 -6.979 2.273 1.00 59.62 297 LYS A CA 1
ATOM 2519 C C . LYS A 1 297 ? -6.463 -5.778 3.203 1.00 59.62 297 LYS A C 1
ATOM 2521 O O . LYS A 1 297 ? -7.603 -5.353 3.330 1.00 59.62 297 LYS A O 1
ATOM 2526 N N . GLU A 1 298 ? -5.411 -5.182 3.771 1.00 54.19 298 GLU A N 1
ATOM 2527 C CA . GLU A 1 298 ? -5.542 -4.076 4.743 1.00 54.19 298 GLU A CA 1
ATOM 2528 C C . GLU A 1 298 ? -6.038 -2.764 4.117 1.00 54.19 298 GLU A C 1
ATOM 2530 O O . GLU A 1 298 ? -6.914 -2.098 4.664 1.00 54.19 298 GLU A O 1
ATOM 2535 N N . LYS A 1 299 ? -5.517 -2.396 2.938 1.00 59.25 299 LYS A N 1
ATOM 2536 C CA . LYS A 1 299 ? -5.935 -1.170 2.239 1.00 59.25 299 LYS A CA 1
ATOM 2537 C C . LYS A 1 299 ? -7.418 -1.222 1.856 1.00 59.25 299 LYS A C 1
ATOM 2539 O O . LYS A 1 299 ? -8.120 -0.223 1.982 1.00 59.25 299 LYS A O 1
ATOM 2544 N N . ASN A 1 300 ? -7.896 -2.400 1.457 1.00 69.19 300 ASN A N 1
ATOM 2545 C CA . ASN A 1 300 ? -9.295 -2.612 1.095 1.00 69.19 300 ASN A CA 1
ATOM 2546 C C . ASN A 1 300 ? -10.256 -2.455 2.280 1.00 69.19 300 ASN A C 1
ATOM 2548 O O . ASN A 1 300 ? -11.418 -2.128 2.057 1.00 69.19 300 ASN A O 1
ATOM 2552 N N . ILE A 1 301 ? -9.797 -2.675 3.515 1.00 75.56 301 ILE A N 1
ATOM 2553 C CA . ILE A 1 301 ? -10.635 -2.550 4.714 1.00 75.56 301 ILE A CA 1
ATOM 2554 C C . ILE A 1 301 ? -10.844 -1.082 5.081 1.00 75.56 301 ILE A C 1
ATOM 2556 O O . ILE A 1 301 ? -11.976 -0.675 5.311 1.00 75.56 301 ILE A O 1
ATOM 2560 N N . ILE A 1 302 ? -9.788 -0.264 5.066 1.00 75.06 302 ILE A N 1
ATOM 2561 C CA . ILE A 1 302 ? -9.914 1.182 5.319 1.00 75.06 302 ILE A CA 1
ATOM 2562 C C . ILE A 1 302 ? -10.851 1.813 4.286 1.00 75.06 302 ILE A C 1
ATOM 2564 O O . ILE A 1 302 ? -11.768 2.551 4.641 1.00 75.06 302 ILE A O 1
ATOM 2568 N N . ASP A 1 303 ? -10.659 1.487 3.005 1.00 79.19 303 ASP A N 1
ATOM 2569 C CA . ASP A 1 303 ? -11.533 1.994 1.950 1.00 79.19 303 ASP A CA 1
ATOM 2570 C C . ASP A 1 303 ? -12.980 1.507 2.108 1.00 79.19 303 ASP A C 1
ATOM 2572 O O . ASP A 1 303 ? -13.878 2.295 1.827 1.00 79.19 303 ASP A O 1
ATOM 2576 N N . PHE A 1 304 ? -13.206 0.274 2.589 1.00 85.69 304 PHE A N 1
ATOM 2577 C CA . PHE A 1 304 ? -14.533 -0.271 2.910 1.00 85.69 304 PHE A CA 1
ATOM 2578 C C . PHE A 1 304 ? -15.211 0.473 4.069 1.00 85.69 304 PHE A C 1
ATOM 2580 O O . PHE A 1 304 ? -16.365 0.876 3.936 1.00 85.69 304 PHE A O 1
ATOM 2587 N N . LEU A 1 305 ? -14.501 0.705 5.177 1.00 82.69 305 LEU A N 1
ATOM 2588 C CA . LEU A 1 305 ? -15.047 1.398 6.350 1.00 82.69 305 LEU A CA 1
ATOM 2589 C C . LEU A 1 305 ? -15.413 2.850 6.031 1.00 82.69 305 LEU A C 1
ATOM 2591 O O . LEU A 1 305 ? -16.447 3.338 6.482 1.00 82.69 305 LEU A O 1
ATOM 2595 N N . LEU A 1 306 ? -14.615 3.504 5.183 1.00 82.69 306 LEU A N 1
ATOM 2596 C CA . LEU A 1 306 ? -14.833 4.876 4.721 1.00 82.69 306 LEU A CA 1
ATOM 2597 C C . LEU A 1 306 ? -15.813 4.988 3.536 1.00 82.69 306 LEU A C 1
ATOM 2599 O O . LEU A 1 306 ? -15.896 6.056 2.912 1.00 82.69 306 LEU A O 1
ATOM 2603 N N . ILE A 1 307 ? -16.528 3.916 3.173 1.00 81.12 307 ILE A N 1
ATOM 2604 C CA . ILE A 1 307 ? -17.642 4.007 2.224 1.00 81.12 307 ILE A CA 1
ATOM 2605 C C . ILE A 1 307 ? -18.768 4.779 2.897 1.00 81.12 307 ILE A C 1
ATOM 2607 O O . ILE A 1 307 ? -19.243 4.414 3.967 1.00 81.12 307 ILE A O 1
ATOM 2611 N N . ASN A 1 308 ? -19.222 5.842 2.238 1.00 74.81 308 ASN A N 1
ATOM 2612 C CA . ASN A 1 308 ? -20.369 6.592 2.715 1.00 74.81 308 ASN A CA 1
ATOM 2613 C C . ASN A 1 308 ? -21.638 5.754 2.521 1.00 74.81 308 ASN A C 1
ATOM 2615 O O . ASN A 1 308 ? -22.083 5.508 1.390 1.00 74.81 308 ASN A O 1
ATOM 2619 N N . VAL A 1 309 ? -22.202 5.324 3.641 1.00 72.38 309 VAL A N 1
ATOM 2620 C CA . VAL A 1 309 ? -23.487 4.654 3.694 1.00 72.38 309 VAL A CA 1
ATOM 2621 C C . VAL A 1 309 ? -24.556 5.730 3.741 1.00 72.38 309 VAL A C 1
ATOM 2623 O O . VAL A 1 309 ? -24.868 6.294 4.785 1.00 72.38 309 VAL A O 1
ATOM 2626 N N . LYS A 1 310 ? -25.123 6.064 2.582 1.00 66.19 310 LYS A N 1
ATOM 2627 C CA . LYS A 1 310 ? -26.407 6.759 2.601 1.00 66.19 310 LYS A CA 1
ATOM 2628 C C . LYS A 1 310 ? -27.469 5.697 2.854 1.00 66.19 310 LYS A C 1
ATOM 2630 O O . LYS A 1 310 ? -27.474 4.718 2.101 1.00 66.19 310 LYS A O 1
ATOM 2635 N N . PRO A 1 311 ? -28.381 5.872 3.827 1.00 54.16 311 PRO A N 1
ATOM 2636 C CA . PRO A 1 311 ? -29.574 5.045 3.853 1.00 54.16 311 PRO A CA 1
ATOM 2637 C C . PRO A 1 311 ? -30.215 5.179 2.473 1.00 54.16 311 PRO A C 1
ATOM 2639 O O . PRO A 1 311 ? -30.397 6.300 1.984 1.00 54.16 311 PRO A O 1
ATOM 2642 N N . LEU A 1 312 ? -30.458 4.046 1.804 1.00 47.69 312 LEU A N 1
ATOM 2643 C CA . LEU A 1 312 ? -31.212 4.010 0.555 1.00 47.69 312 LEU A CA 1
ATOM 2644 C C . LEU A 1 312 ? -32.500 4.771 0.842 1.00 47.69 312 LEU A C 1
ATOM 2646 O O . LEU A 1 312 ? -33.351 4.269 1.575 1.00 47.69 312 LEU A O 1
ATOM 2650 N N . GLN A 1 313 ? -32.606 6.012 0.356 1.00 45.84 313 GLN A N 1
ATOM 2651 C CA . GLN A 1 313 ? -33.819 6.789 0.539 1.00 45.84 313 GLN A CA 1
ATOM 2652 C C . GLN A 1 313 ? -34.932 5.920 -0.025 1.00 45.84 313 GLN A C 1
ATOM 2654 O O . GLN A 1 313 ? -34.936 5.628 -1.224 1.00 45.84 313 GLN A O 1
ATOM 2659 N N . LYS A 1 314 ? -35.810 5.435 0.865 1.00 45.47 314 LYS A N 1
ATOM 2660 C CA . LYS A 1 314 ? -37.020 4.697 0.509 1.00 45.47 314 LYS A CA 1
ATOM 2661 C C . LYS A 1 314 ? -37.625 5.493 -0.635 1.00 45.47 314 LYS A C 1
ATOM 2663 O O . LYS A 1 314 ? -37.973 6.654 -0.416 1.00 45.47 314 LYS A O 1
ATOM 2668 N N . LYS A 1 315 ? -37.650 4.920 -1.848 1.00 46.94 315 LYS A N 1
ATOM 2669 C CA . LYS A 1 315 ? -38.319 5.525 -3.005 1.00 46.94 315 LYS A CA 1
ATOM 2670 C C . LYS A 1 315 ? -39.654 6.022 -2.472 1.00 46.94 315 LYS A C 1
ATOM 2672 O O . LYS A 1 315 ? -40.477 5.199 -2.068 1.00 46.94 315 LYS A O 1
ATOM 2677 N N . ARG A 1 316 ? -39.826 7.346 -2.374 1.00 45.62 316 ARG A N 1
ATOM 2678 C CA . ARG A 1 316 ? -41.130 7.935 -2.088 1.00 45.62 316 ARG A CA 1
ATOM 2679 C C . ARG A 1 316 ? -42.031 7.328 -3.149 1.00 45.62 316 ARG A C 1
ATOM 2681 O O . ARG A 1 316 ? -41.786 7.544 -4.334 1.00 45.62 316 ARG A O 1
ATOM 2688 N N . ARG A 1 317 ? -42.953 6.458 -2.727 1.00 48.06 317 ARG A N 1
ATOM 2689 C CA . ARG A 1 317 ? -43.983 5.920 -3.608 1.00 48.06 317 ARG A CA 1
ATOM 2690 C C . ARG A 1 317 ? -44.647 7.150 -4.213 1.00 48.06 317 ARG A C 1
ATOM 2692 O O . ARG A 1 317 ? -45.263 7.929 -3.491 1.00 48.06 317 ARG A O 1
ATOM 2699 N N . LEU A 1 318 ? -44.407 7.373 -5.500 1.00 46.81 318 LEU A N 1
ATOM 2700 C CA . LEU A 1 318 ? -45.202 8.278 -6.308 1.00 46.81 318 LEU A CA 1
ATOM 2701 C C . LEU A 1 318 ? -46.573 7.611 -6.398 1.00 46.81 318 LEU A C 1
ATOM 2703 O O . LEU A 1 318 ? -46.819 6.816 -7.293 1.00 46.81 318 LEU A O 1
ATOM 2707 N N . ASN A 1 319 ? -47.414 7.868 -5.399 1.00 52.38 319 ASN A N 1
ATOM 2708 C CA . ASN A 1 319 ? -48.849 7.801 -5.587 1.00 52.38 319 ASN A CA 1
ATOM 2709 C C . ASN A 1 319 ? -49.223 9.097 -6.306 1.00 52.38 319 ASN A C 1
ATOM 2711 O O . ASN A 1 319 ? -49.311 10.152 -5.674 1.00 52.38 319 ASN A O 1
ATOM 2715 N N . ARG A 1 320 ? -49.364 9.012 -7.624 1.00 48.59 320 ARG A N 1
ATOM 2716 C CA . ARG A 1 320 ? -50.293 9.830 -8.394 1.00 48.59 320 ARG A CA 1
ATOM 2717 C C . ARG A 1 320 ? -50.950 8.937 -9.420 1.00 48.59 320 ARG A C 1
ATOM 2719 O O . ARG A 1 320 ? -50.190 8.197 -10.082 1.00 48.59 320 ARG A O 1
#

Secondary structure (DSSP, 8-state):
-HHHHHHHHHHHHHHHHHHHHHHHHHHHHHHHHHHHHHTSHHHHHHHHHHHH---HHHHHHHHHHHHHHHHHHHHHHHHHHHHHHHHHHHHHHHHHHTS-HHHHHHHHHHIIIIISTTT-S---HHHHHHHHHHHHHHHHHHHHTS-HHHHHHHHHHHHHHHHHHH-HHHHHHHHHHIIIIIHHHHHHHHHHHHTTS-HHHHHHHHHHHHHHHHHHHHHHHHHHTT----HHHHHHHHHHHHHHHHHHHHHHTHHHHHHHHHHTHHHHHHHHHHHHHHHHTTSTTPPP----GGGGHHHHHHHHHTS-------------

Sequence (320 aa):
MKLNTFILFLLIFGLGFGAGFIFSGRLTNKKIAEVKRRQTPAGFKDEIYKYIKPDDAQKKYLDSVIADYIPKIKKENEIRQEYQKMLRDSMFAQIQMMLDNKQKNKFKKYKETVLTSKDDRKINKNDTLDFVQKRKKKYEKFKENLTIEQQQRLDSAIERRKRDLQNPELKRQIWQYTKQNILPVMQKYRLQFEEELSDDEKEIIKNLVAKRKEYRSEIIQSQLEDESINKNSQLKEFYLEARTELMPIYNNHKTSLEKIATELAPYRQTWEKDINEIKSKYIENFKPSTQKPQKVKEKNIIDFLLINVKPLQKKRRLNR

Foldseek 3Di:
DPPVVVVVVCVVVCVVVVVVCVVVVVVVVVVVVLVVLCLDLNSVLVVVCVPPVDDPVVNVVVVVVSVVCNVVSVVVVVVVVVVVVVVVVVVLVVVLVVDDPVVNVVSVVCCVCVVVVVVPPPCPVVVVVVVVVVVVVVVVVVLVPDDPVVNVVVVVLVVLVVCLVVPPVLVVVLVVCCVPQPLVLLLVLLVVVVVVDDPVLVVLLVVLLVVLVVLVVVLVVCVVVVDPDVNCVVVVVSLVVLLVSCVVVCVVCVVSLVVSVVVCVVVVVVSLVVSQVSSCVRRPPRDRDPDDPPPCSSVVVSVSSSSDNDPPPPPPPPPD